Protein AF-A0A3M2ARH7-F1 (afdb_monomer)

Mean predicted aligned error: 13.21 Å

Foldseek 3Di:
DDDDDDDDDDDDDDDDDDDDDDDDDDDDDDDPPDPPPPDPPPPPQDKDKDKDKDKAKEWEAQDDPVDDPVVSCVPCPPSNPPVTGIFTKIKIWMFMAGADPVVGDPADPVQVVVQCCVQPRVQGHPYYPCPRPQNVRHGPDQQSSQVVSCVSPQVPRPGGGGAKIWMDRDPVDIDIDGDDDPDDPDDD

pLDDT: mean 80.88, std 25.16, range [30.22, 98.88]

Sequence (188 aa):
MSGSGVRRRDCAGTGAEVGSDGMGGSAEISGVVKQHGGEQETGRRERISLTRAYQFCAAHRLHTSALPDDVNQKVYGKCNNPHGHGHNYTVLVTVEVDWDPQEGLRLDLSALDHLVRERIVARFDHRHLNHDPAFTELVPTGENLARIIWEELVHAIPTGRLKKIGLVETRDNVFEYVGAETRIPTES

Secondary structure (DSSP, 8-state):
---------------------------------------------EEEEEEEEEEEEEEE----TTS-HHHHHHHHGGGG-TT-EEEEEEEEEEEEEEEETTTEE---HHHHHHHHIIIIIHHHTTEEGGGSGGGSSS---HHHHHHHHHHHHTTT-SSSEEEEEEEESSSS-EEEE-PPP-------

Nearest PDB structures (foldseek):
  1b66-assembly1_A  TM=9.396E-01  e=1.101E-16  Rattus rattus
  3i2b-assembly1_E  TM=9.367E-01  e=1.173E-16  Homo sapiens
  2g64-assembly1_A  TM=9.313E-01  e=3.322E-15  Caenorhabditis elegans
  3d7j-assembly1_D  TM=7.712E-01  e=1.827E-08  Streptomyces coelicolor
  3jyg-assembly1_A  TM=7.534E-01  e=1.886E-07  Wolinella succinogenes

Solvent-accessible surface area (backbone atoms only — not comparable to full-atom values): 11954 Å² total; per-residue (Å²): 132,90,79,89,87,89,8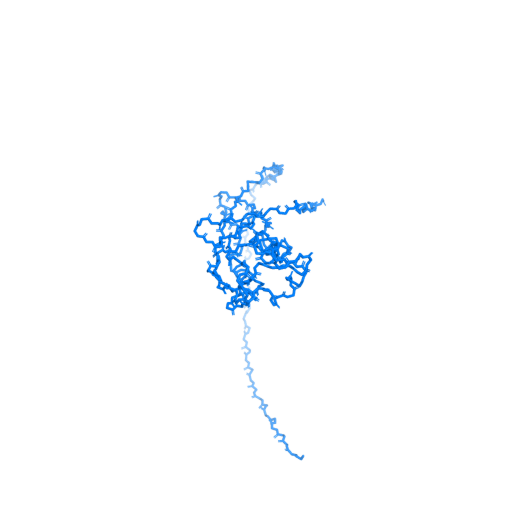4,89,89,86,86,90,85,91,87,86,90,85,89,83,90,87,87,81,84,91,79,91,76,93,72,87,76,71,79,76,80,67,78,80,72,82,70,78,74,44,71,48,76,52,73,46,80,46,68,35,37,34,29,40,45,42,59,60,90,90,45,57,69,71,55,35,41,69,74,41,42,81,47,35,37,92,88,39,50,69,39,69,31,35,41,33,48,26,36,34,29,67,40,41,94,89,79,41,78,72,58,63,62,65,60,49,50,51,52,47,41,61,70,45,33,68,65,41,39,82,33,50,50,66,74,39,78,86,25,73,92,39,54,69,42,64,62,52,50,28,46,51,54,40,69,71,38,55,87,65,52,88,59,59,39,64,60,35,27,36,31,30,54,47,99,90,42,72,34,77,34,66,76,81,83,81,78,73,81,76,88,128

Radius of gyration: 30.01 Å; Cα contacts (8 Å, |Δi|>4): 247; chains: 1; bounding box: 70×65×78 Å

Structure (mmCIF, N/CA/C/O backbone):
data_AF-A0A3M2ARH7-F1
#
_entry.id   AF-A0A3M2ARH7-F1
#
loop_
_atom_site.group_PDB
_atom_site.id
_atom_site.type_symbol
_atom_site.label_atom_id
_atom_site.label_alt_id
_atom_site.label_comp_id
_atom_site.label_asym_id
_atom_site.label_entity_id
_atom_site.label_seq_id
_atom_site.pdbx_PDB_ins_code
_atom_site.Cartn_x
_atom_site.Cartn_y
_atom_site.Cartn_z
_atom_site.occupancy
_atom_site.B_iso_or_equiv
_atom_site.auth_seq_id
_atom_site.auth_comp_id
_atom_site.auth_asym_id
_atom_site.auth_atom_id
_atom_site.pdbx_PDB_model_num
ATOM 1 N N . MET A 1 1 ? -33.982 -46.322 -11.059 1.00 39.06 1 MET A N 1
ATOM 2 C CA . MET A 1 1 ? -34.613 -47.468 -10.373 1.00 39.06 1 MET A CA 1
ATOM 3 C C . MET A 1 1 ? -34.182 -47.441 -8.919 1.00 39.06 1 MET A C 1
ATOM 5 O O . MET A 1 1 ? -32.987 -47.313 -8.705 1.00 39.06 1 MET A O 1
ATOM 9 N N . SER A 1 2 ? -35.162 -47.533 -8.002 1.00 43.03 2 SER A N 1
ATOM 10 C CA . SER A 1 2 ? -35.078 -47.956 -6.581 1.00 43.03 2 SER A CA 1
ATOM 11 C C . SER A 1 2 ? -34.050 -47.261 -5.672 1.00 43.03 2 SER A C 1
ATOM 13 O O . SER A 1 2 ? -32.866 -47.290 -5.951 1.00 43.03 2 SER A O 1
ATOM 15 N N . GLY A 1 3 ? -34.370 -46.699 -4.510 1.00 38.19 3 GLY A N 1
ATOM 16 C CA . GLY A 1 3 ? -35.531 -46.785 -3.617 1.00 38.19 3 GLY A CA 1
ATOM 17 C C . GLY A 1 3 ? -35.013 -46.373 -2.223 1.00 38.19 3 GLY A C 1
ATOM 18 O O . GLY A 1 3 ? -33.918 -46.765 -1.851 1.00 38.19 3 GLY A O 1
ATOM 19 N N . SER A 1 4 ? -35.633 -45.387 -1.575 1.00 40.09 4 SER A N 1
ATOM 20 C CA . SER A 1 4 ? -36.532 -45.546 -0.415 1.00 40.09 4 SER A CA 1
ATOM 21 C C . SER A 1 4 ? -35.855 -45.945 0.909 1.00 40.09 4 SER A C 1
ATOM 23 O O . SER A 1 4 ? -35.210 -46.983 1.001 1.00 40.09 4 SER A O 1
ATOM 25 N N . GLY A 1 5 ? -36.079 -45.144 1.960 1.00 40.50 5 GLY A N 1
ATOM 26 C CA . GLY A 1 5 ? -35.611 -45.435 3.319 1.00 40.50 5 GLY A CA 1
ATOM 27 C C . GLY A 1 5 ? -36.064 -44.432 4.387 1.00 40.50 5 GLY A C 1
ATOM 28 O O . GLY A 1 5 ? -35.235 -43.829 5.052 1.00 40.50 5 GLY A O 1
ATOM 29 N N . VAL A 1 6 ? -37.377 -44.250 4.554 1.00 47.19 6 VAL A N 1
ATOM 30 C CA . VAL A 1 6 ? -38.009 -43.553 5.697 1.00 47.19 6 VAL A CA 1
ATOM 31 C C . VAL A 1 6 ? -38.146 -44.500 6.896 1.00 47.19 6 VAL A C 1
ATOM 33 O O . VAL A 1 6 ? -38.689 -45.582 6.693 1.00 47.19 6 VAL A O 1
ATOM 36 N N . ARG A 1 7 ? -37.803 -44.057 8.124 1.00 46.31 7 ARG A N 1
ATOM 37 C CA . ARG A 1 7 ? -38.466 -44.338 9.440 1.00 46.31 7 ARG A CA 1
ATOM 38 C C . ARG A 1 7 ? -38.048 -43.199 10.407 1.00 46.31 7 ARG A C 1
ATOM 40 O O . ARG A 1 7 ? -36.860 -42.926 10.454 1.00 46.31 7 ARG A O 1
ATOM 47 N N . ARG A 1 8 ? -38.866 -42.344 11.046 1.00 38.94 8 ARG A N 1
ATOM 48 C CA . ARG A 1 8 ? -40.100 -42.388 11.878 1.00 38.94 8 ARG A CA 1
ATOM 49 C C . ARG A 1 8 ? -39.930 -42.864 13.343 1.00 38.94 8 ARG A C 1
ATOM 51 O O . ARG A 1 8 ? -39.606 -44.032 13.537 1.00 38.94 8 ARG A O 1
ATOM 58 N N . ARG A 1 9 ? -40.414 -41.987 14.258 1.00 43.97 9 ARG A N 1
ATOM 59 C CA . ARG A 1 9 ? -40.941 -42.142 15.651 1.00 43.97 9 ARG A CA 1
ATOM 60 C C . ARG A 1 9 ? -39.950 -41.986 16.816 1.00 43.97 9 ARG A C 1
ATOM 62 O O . ARG A 1 9 ? -38.819 -42.416 16.666 1.00 43.97 9 ARG A O 1
ATOM 69 N N . ASP A 1 10 ? -40.291 -41.488 18.013 1.00 37.12 10 ASP A N 1
ATOM 70 C CA . ASP A 1 10 ? -41.422 -40.749 18.645 1.00 37.12 10 ASP A CA 1
ATOM 71 C C . ASP A 1 10 ? -41.008 -40.466 20.126 1.00 37.12 10 ASP A C 1
ATOM 73 O O . ASP A 1 10 ? -39.984 -40.987 20.566 1.00 37.12 10 ASP A O 1
ATOM 77 N N . CYS A 1 11 ? -41.871 -39.750 20.877 1.00 38.28 11 CYS A N 1
ATOM 78 C CA . CYS A 1 11 ? -42.019 -39.636 22.357 1.00 38.28 11 CYS A CA 1
ATOM 79 C C . CYS A 1 11 ? -41.391 -38.370 22.992 1.00 38.28 11 CYS A C 1
ATOM 81 O O . CYS A 1 11 ? -40.180 -38.213 22.956 1.00 38.28 11 CYS A O 1
ATOM 83 N N . ALA A 1 12 ? -42.112 -37.342 23.474 1.00 39.16 12 ALA A N 1
ATOM 84 C CA . ALA A 1 12 ? -43.257 -37.199 24.406 1.00 39.16 12 ALA A CA 1
ATOM 85 C C . ALA A 1 12 ? -42.884 -37.214 25.911 1.00 39.16 12 ALA A C 1
ATOM 87 O O . ALA A 1 12 ? -42.292 -38.174 26.391 1.00 39.16 12 ALA A O 1
ATOM 88 N N . GLY A 1 13 ? -43.319 -36.163 26.631 1.00 37.03 13 GLY A N 1
ATOM 89 C CA . GLY A 1 13 ? -43.372 -36.027 28.103 1.00 37.03 13 GLY A CA 1
ATOM 90 C C . GLY A 1 13 ? -43.143 -34.566 28.548 1.00 37.03 13 GLY A C 1
ATOM 91 O O . GLY A 1 13 ? -42.012 -34.105 28.486 1.00 37.03 13 GLY A O 1
ATOM 92 N N . THR A 1 14 ? -44.144 -33.684 28.699 1.00 38.03 14 THR A N 1
ATOM 93 C CA . THR A 1 14 ? -45.126 -33.466 29.801 1.00 38.03 14 THR A CA 1
ATOM 94 C C . THR A 1 14 ? -44.533 -33.176 31.185 1.00 38.03 14 THR A C 1
ATOM 96 O O . THR A 1 14 ? -43.858 -34.031 31.745 1.00 38.03 14 THR A O 1
ATOM 99 N N . GLY A 1 15 ? -44.910 -32.032 31.774 1.00 36.12 15 GLY A N 1
ATOM 100 C CA . GLY A 1 15 ? -44.753 -31.742 33.206 1.00 36.12 15 GLY A CA 1
ATOM 101 C C . GLY A 1 15 ? -44.917 -30.256 33.539 1.00 36.12 15 GLY A C 1
ATOM 102 O O . GLY A 1 15 ? -43.961 -29.499 33.440 1.00 36.12 15 GLY A O 1
ATOM 103 N N . ALA A 1 16 ? -46.136 -29.852 33.894 1.00 37.22 16 ALA A N 1
ATOM 104 C CA . ALA A 1 16 ? -46.491 -28.543 34.441 1.00 37.22 16 ALA A CA 1
ATOM 105 C C . ALA A 1 16 ? -46.493 -28.608 35.973 1.00 37.22 16 ALA A C 1
ATOM 107 O O . ALA A 1 16 ? -46.943 -29.625 36.487 1.00 37.22 16 ALA A O 1
ATOM 108 N N . GLU A 1 17 ? -46.128 -27.529 36.673 1.00 37.44 17 GLU A N 1
ATOM 109 C CA . GLU A 1 17 ? -46.642 -27.244 38.021 1.00 37.44 17 GLU A CA 1
ATOM 110 C C . GLU A 1 17 ? -46.832 -25.737 38.237 1.00 37.44 17 GLU A C 1
ATOM 112 O O . GLU A 1 17 ? -46.069 -24.897 37.760 1.00 37.44 17 GLU A O 1
ATOM 117 N N . VAL A 1 18 ? -47.929 -25.441 38.929 1.00 38.69 18 VAL A N 1
ATOM 118 C CA . VAL A 1 18 ? -48.528 -24.142 39.229 1.00 38.69 18 VAL A CA 1
ATOM 119 C C . VAL A 1 18 ? -48.434 -23.979 40.746 1.00 38.69 18 VAL A C 1
ATOM 121 O O . VAL A 1 18 ? -48.705 -24.935 41.468 1.00 38.69 18 VAL A O 1
ATOM 124 N N . GLY A 1 19 ? -48.086 -22.792 41.240 1.00 34.84 19 GLY A N 1
ATOM 125 C CA . GLY A 1 19 ? -48.052 -22.497 42.673 1.00 34.84 19 GLY A CA 1
ATOM 126 C C . GLY A 1 19 ? -48.411 -21.038 42.933 1.00 34.84 19 GLY A C 1
ATOM 127 O O . GLY A 1 19 ? -47.779 -20.136 42.395 1.00 34.84 19 GLY A O 1
ATOM 128 N N . SER A 1 20 ? -49.472 -20.851 43.708 1.00 34.66 20 SER A N 1
ATOM 129 C CA . SER A 1 20 ? -50.260 -19.641 43.932 1.00 34.66 20 SER A CA 1
ATOM 130 C C . SER A 1 20 ? -49.926 -18.901 45.237 1.00 34.66 20 SER A C 1
ATOM 132 O O . SER A 1 20 ? -49.516 -19.518 46.214 1.00 34.66 20 SER A O 1
ATOM 134 N N . ASP A 1 21 ? -50.255 -17.606 45.225 1.00 34.03 21 ASP A N 1
ATOM 135 C CA . ASP A 1 21 ? -50.747 -16.734 46.305 1.00 34.03 21 ASP A CA 1
ATOM 136 C C . ASP A 1 21 ? -49.893 -16.377 47.536 1.00 34.03 21 ASP A C 1
ATOM 138 O O . ASP A 1 21 ? -49.482 -17.202 48.347 1.00 34.03 21 ASP A O 1
ATOM 142 N N . GLY A 1 22 ? -49.786 -15.058 47.742 1.00 33.44 22 GLY A N 1
ATOM 143 C CA . GLY A 1 22 ? -49.321 -14.414 48.968 1.00 33.44 22 GLY A CA 1
ATOM 144 C C . GLY A 1 22 ? -49.488 -12.892 48.910 1.00 33.44 22 GLY A C 1
ATOM 145 O O . GLY A 1 22 ? -48.528 -12.168 48.671 1.00 33.44 22 GLY A O 1
ATOM 146 N N . MET A 1 23 ? -50.720 -12.412 49.109 1.00 34.84 23 MET A N 1
ATOM 147 C CA . MET A 1 23 ? -51.080 -10.997 49.283 1.00 34.84 23 MET A CA 1
ATOM 148 C C . MET A 1 23 ? -50.715 -10.526 50.702 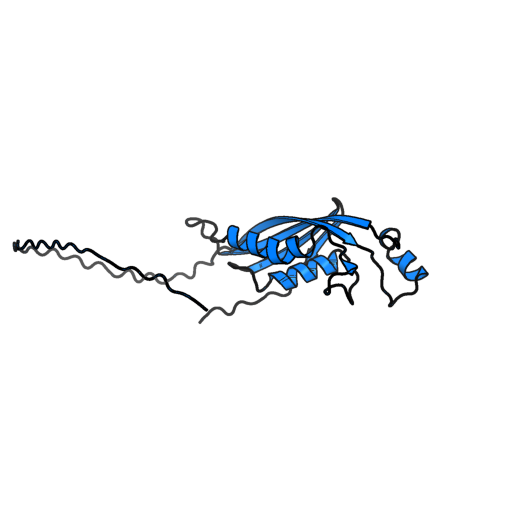1.00 34.84 23 MET A C 1
ATOM 150 O O . MET A 1 23 ? -51.092 -11.183 51.672 1.00 34.84 23 MET A O 1
ATOM 154 N N . GLY A 1 24 ? -50.080 -9.358 50.852 1.00 33.50 24 GLY A N 1
ATOM 155 C CA . GLY A 1 24 ? -49.928 -8.727 52.167 1.00 33.50 24 GLY A CA 1
ATOM 156 C C . GLY A 1 24 ? -49.165 -7.399 52.183 1.00 33.50 24 GLY A C 1
ATOM 157 O O . GLY A 1 24 ? -47.944 -7.398 52.139 1.00 33.50 24 GLY A O 1
ATOM 158 N N . GLY A 1 25 ? -49.901 -6.296 52.372 1.00 31.66 25 GLY A N 1
ATOM 159 C CA . GLY A 1 25 ? -49.488 -5.209 53.274 1.00 31.66 25 GLY A CA 1
ATOM 160 C C . GLY A 1 25 ? -48.743 -4.004 52.691 1.00 31.66 25 GLY A C 1
ATOM 161 O O . GLY A 1 25 ? -47.539 -4.041 52.472 1.00 31.66 25 GLY A O 1
ATOM 162 N N . SER A 1 26 ? -49.475 -2.897 52.560 1.00 36.38 26 SER A N 1
ATOM 163 C CA . SER A 1 26 ? -49.022 -1.540 52.239 1.00 36.38 26 SER A CA 1
ATOM 164 C C . SER A 1 26 ? -48.058 -0.930 53.266 1.00 36.38 26 SER A C 1
ATOM 166 O O . SER A 1 26 ? -48.297 -1.032 54.467 1.00 36.38 26 SER A O 1
ATOM 168 N N . ALA A 1 27 ? -47.083 -0.152 52.786 1.00 37.44 27 ALA A N 1
ATOM 169 C CA . ALA A 1 27 ? -46.636 1.094 53.415 1.00 37.44 27 ALA A CA 1
ATOM 170 C C . ALA A 1 27 ? -45.907 1.957 52.370 1.00 37.44 27 ALA A C 1
ATOM 172 O O . ALA A 1 27 ? -44.917 1.537 51.775 1.00 37.44 27 ALA A O 1
ATOM 173 N N . GLU A 1 28 ? -46.436 3.154 52.129 1.00 39.09 28 GLU A N 1
ATOM 174 C CA . GLU A 1 28 ? -45.844 4.174 51.269 1.00 39.09 28 GLU A CA 1
ATOM 175 C C . GLU A 1 28 ? -44.532 4.699 51.865 1.00 39.09 28 GLU A C 1
ATOM 177 O O . GLU A 1 28 ? -44.490 5.062 53.040 1.00 39.09 28 GLU A O 1
ATOM 182 N N . ILE A 1 29 ? -43.497 4.850 51.033 1.00 43.19 29 ILE A N 1
ATOM 183 C CA . ILE A 1 29 ? -42.499 5.904 51.222 1.00 43.19 29 ILE A CA 1
ATOM 184 C C . ILE A 1 29 ? -42.272 6.645 49.905 1.00 43.19 29 ILE A C 1
ATOM 186 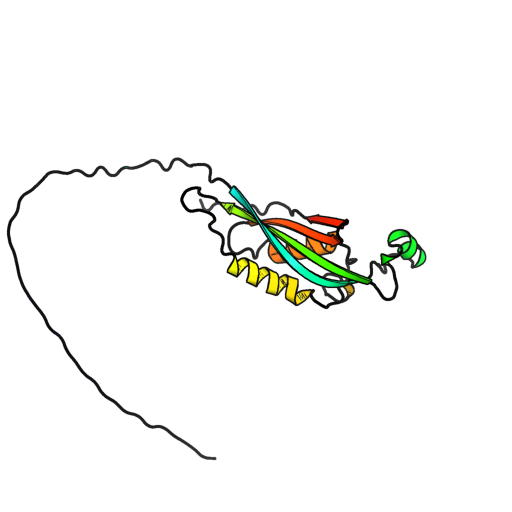O O . ILE A 1 29 ? -41.883 6.090 48.880 1.00 43.19 29 ILE A O 1
ATOM 190 N N . SER A 1 30 ? -42.570 7.936 49.984 1.00 37.97 30 SER A N 1
ATOM 191 C CA . SER A 1 30 ? -42.257 8.985 49.029 1.00 37.97 30 SER A CA 1
ATOM 192 C C . SER A 1 30 ? -40.802 8.908 48.564 1.00 37.97 30 SER A C 1
ATOM 194 O O . SER A 1 30 ? -39.875 8.852 49.371 1.00 37.97 30 SER A O 1
ATOM 196 N N . GLY A 1 31 ? -40.607 8.940 47.251 1.00 30.22 31 GLY A N 1
ATOM 197 C CA . GLY A 1 31 ? -39.292 8.942 46.633 1.00 30.22 31 GLY A CA 1
ATOM 198 C C . GLY A 1 31 ? -39.409 9.290 45.163 1.00 30.22 31 GLY A C 1
ATOM 199 O O . GLY A 1 31 ? -39.303 8.424 44.303 1.00 30.22 31 GLY A O 1
ATOM 200 N N . VAL A 1 32 ? -39.658 10.569 44.878 1.00 40.16 32 VAL A N 1
ATOM 201 C CA . VAL A 1 32 ? -39.471 11.157 43.549 1.00 40.16 32 VAL A CA 1
ATOM 202 C C . VAL A 1 32 ? -38.012 10.927 43.150 1.00 40.16 32 VAL A C 1
ATOM 204 O O . VAL A 1 32 ? -37.127 11.704 43.509 1.00 40.16 32 VAL A O 1
ATOM 207 N N . VAL A 1 33 ? -37.740 9.847 42.417 1.00 36.53 33 VAL A N 1
ATOM 208 C CA . VAL A 1 33 ? -36.476 9.709 41.699 1.00 36.53 33 VAL A CA 1
ATOM 209 C C . VAL A 1 33 ? -36.587 10.652 40.518 1.00 36.53 33 VAL A C 1
ATOM 211 O O . VAL A 1 33 ? -37.213 10.356 39.502 1.00 36.53 33 VAL A O 1
ATOM 214 N N . LYS A 1 34 ? -36.033 11.850 40.720 1.00 36.34 34 LYS A N 1
ATOM 215 C CA . LYS A 1 34 ? -35.800 12.835 39.673 1.00 36.34 34 LYS A CA 1
ATOM 216 C C . LYS A 1 34 ? -35.210 12.102 38.477 1.00 36.34 34 LYS A C 1
ATOM 218 O O . LYS A 1 34 ? -34.114 11.544 38.573 1.00 36.34 34 LYS A O 1
ATOM 223 N N . GLN A 1 35 ? -35.938 12.138 37.364 1.00 35.66 35 GLN A N 1
ATOM 224 C CA . GLN A 1 35 ? -35.335 11.976 36.057 1.00 35.66 35 GLN A CA 1
ATOM 225 C C . GLN A 1 35 ? -34.194 12.986 36.001 1.00 35.66 35 GLN A C 1
ATOM 227 O O . GLN A 1 35 ? -34.423 14.193 35.928 1.00 35.66 35 GLN A O 1
ATOM 232 N N . HIS A 1 36 ? -32.963 12.500 36.130 1.00 38.44 36 HIS A N 1
ATOM 233 C CA . HIS A 1 36 ? -31.814 13.288 35.743 1.00 38.44 36 HIS A CA 1
ATOM 234 C C . HIS 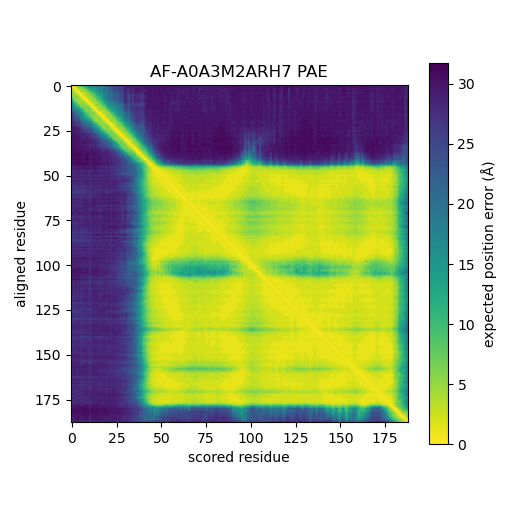A 1 36 ? -31.841 13.279 34.222 1.00 38.44 36 HIS A C 1
ATOM 236 O O . HIS A 1 36 ? -31.255 12.419 33.571 1.00 38.44 36 HIS A O 1
ATOM 242 N N . GLY A 1 37 ? -32.593 14.236 33.674 1.00 40.12 37 GLY A N 1
ATOM 243 C CA . GLY A 1 37 ? -32.232 14.861 32.418 1.00 40.12 37 GLY A CA 1
ATOM 244 C C . GLY A 1 37 ? -30.846 15.456 32.613 1.00 40.12 37 GLY A C 1
ATOM 245 O O . GLY A 1 37 ? -30.706 16.610 33.002 1.00 40.12 37 GLY A O 1
ATOM 246 N N . GLY A 1 38 ? -29.829 14.614 32.452 1.00 33.31 38 GLY A N 1
ATOM 247 C CA . GLY A 1 38 ? -28.499 15.071 32.125 1.00 33.31 38 GLY A CA 1
ATOM 248 C C . GLY A 1 38 ? -28.563 15.463 30.665 1.00 33.31 38 GLY A C 1
ATOM 249 O O . GLY A 1 38 ? -28.738 14.603 29.800 1.00 33.31 38 GLY A O 1
ATOM 250 N N . GLU A 1 39 ? -28.502 16.764 30.409 1.00 41.94 39 GLU A N 1
ATOM 251 C CA . GLU A 1 39 ? -28.077 17.290 29.121 1.00 41.94 39 GLU A CA 1
ATOM 252 C C . GLU A 1 39 ? -26.889 16.442 28.662 1.00 41.94 39 GLU A C 1
ATOM 254 O O . GLU A 1 39 ? -25.910 16.295 29.397 1.00 41.94 39 GLU A O 1
ATOM 259 N N . GLN A 1 40 ? -27.016 15.794 27.501 1.00 47.50 40 GLN A N 1
ATOM 260 C CA . GLN A 1 40 ? -25.897 15.092 26.892 1.00 47.50 40 GLN A CA 1
ATOM 261 C C . GLN A 1 40 ? -24.879 16.158 26.509 1.00 47.50 40 GLN A C 1
ATOM 263 O O . GLN A 1 40 ? -24.928 16.738 25.426 1.00 47.50 40 GLN A O 1
ATOM 268 N N . GLU A 1 41 ? -23.997 16.460 27.453 1.00 49.38 41 GLU A N 1
ATOM 269 C CA . GLU A 1 41 ? -22.780 17.201 27.223 1.00 49.38 41 GLU A CA 1
ATOM 270 C C . GLU A 1 41 ? -22.082 16.460 26.085 1.00 49.38 41 GLU A C 1
ATOM 272 O O . GLU A 1 41 ? -21.744 15.280 26.207 1.00 49.38 41 GLU A O 1
ATOM 277 N N . THR A 1 42 ? -21.983 17.106 24.923 1.00 54.44 42 THR A N 1
ATOM 278 C CA . THR A 1 42 ? -21.353 16.557 23.724 1.00 54.44 42 THR A CA 1
ATOM 279 C C . THR A 1 42 ? -19.850 16.483 23.980 1.00 54.44 42 THR A C 1
ATOM 281 O O . THR A 1 42 ? -19.068 17.276 23.450 1.00 54.44 42 THR A O 1
ATOM 284 N N . GLY A 1 43 ? -19.451 15.578 24.873 1.00 55.97 43 GLY A N 1
ATOM 285 C CA . GLY A 1 43 ? -18.077 15.275 25.197 1.00 55.97 43 GLY A CA 1
ATOM 286 C C . GLY A 1 43 ? -17.403 14.874 23.902 1.00 55.97 43 GLY A C 1
ATOM 287 O O . GLY A 1 43 ? -17.825 13.936 23.223 1.00 55.97 43 GLY A O 1
ATOM 288 N N . ARG A 1 44 ? -16.403 15.656 23.507 1.00 59.34 44 ARG A N 1
ATOM 289 C CA . ARG A 1 44 ? -15.605 15.410 22.313 1.00 59.34 44 ARG A CA 1
ATOM 290 C C . ARG A 1 44 ? -15.031 14.000 22.434 1.00 59.34 44 ARG A C 1
ATOM 292 O O . ARG A 1 44 ? -14.103 13.803 23.210 1.00 59.34 44 ARG A O 1
ATOM 299 N N . ARG A 1 45 ? -15.598 13.033 21.704 1.00 70.81 45 ARG A N 1
ATOM 300 C CA . ARG A 1 45 ? -15.093 11.656 21.702 1.00 70.81 45 ARG A CA 1
ATOM 301 C C . ARG A 1 45 ? -13.626 11.697 21.305 1.00 70.81 45 ARG A C 1
ATOM 303 O O . ARG A 1 45 ? -13.278 12.198 20.230 1.00 70.81 45 ARG A O 1
ATOM 310 N N . GLU A 1 46 ? -12.769 11.254 22.215 1.00 88.38 46 GLU A N 1
ATOM 311 C CA . GLU A 1 46 ? -11.351 11.132 21.933 1.00 88.38 46 GLU A CA 1
ATOM 312 C C . GLU A 1 46 ? -11.165 10.072 20.849 1.00 88.38 46 GLU A C 1
ATOM 314 O O . GLU A 1 46 ? -11.945 9.128 20.737 1.00 88.38 46 GLU A O 1
ATOM 319 N N . ARG A 1 47 ? -10.154 10.247 20.000 1.00 89.88 47 ARG A N 1
ATOM 320 C CA . ARG A 1 47 ? -9.848 9.286 18.940 1.00 89.88 47 ARG A CA 1
ATOM 321 C C . ARG A 1 47 ? -8.452 8.754 19.134 1.00 89.88 47 ARG A C 1
ATOM 323 O O . ARG A 1 47 ? -7.512 9.526 19.315 1.00 89.88 47 ARG A O 1
ATOM 330 N N . ILE A 1 48 ? -8.319 7.442 19.024 1.00 93.06 48 ILE A N 1
ATOM 331 C CA . ILE A 1 48 ? -7.034 6.756 19.066 1.00 93.06 48 ILE A CA 1
ATOM 332 C C . ILE A 1 48 ? -6.794 6.047 17.739 1.00 93.06 48 ILE A C 1
ATOM 334 O O . ILE A 1 48 ? -7.728 5.668 17.029 1.00 93.06 48 ILE A O 1
ATOM 338 N N . SER A 1 49 ? -5.525 5.894 17.372 1.00 95.31 49 SER A N 1
ATOM 339 C CA . SER A 1 49 ? -5.133 5.142 16.184 1.00 95.31 49 SER A CA 1
ATOM 340 C C . SER A 1 49 ? -4.430 3.854 16.579 1.00 95.31 49 SER A C 1
ATOM 342 O O . SER A 1 49 ? -3.496 3.878 17.377 1.00 95.31 49 SER A O 1
ATOM 344 N N . LEU A 1 50 ? -4.848 2.745 15.978 1.00 95.62 50 LEU A N 1
ATOM 345 C CA . LEU A 1 50 ? -4.183 1.453 16.087 1.00 95.62 50 LEU A CA 1
ATOM 346 C C . LEU A 1 50 ? -3.548 1.114 14.742 1.00 95.62 50 LEU A C 1
ATOM 348 O O . LEU A 1 50 ? -4.210 1.213 13.713 1.00 95.62 50 LEU A O 1
ATOM 352 N N . THR A 1 51 ? -2.296 0.659 14.754 1.00 98.19 51 THR A N 1
ATOM 353 C CA . THR A 1 51 ? -1.642 0.101 13.565 1.00 98.19 51 THR A CA 1
ATOM 354 C C . THR A 1 51 ? -1.422 -1.391 13.739 1.00 98.19 51 THR A C 1
ATOM 356 O O . THR A 1 51 ? -0.861 -1.817 14.747 1.00 98.19 51 THR A O 1
ATOM 359 N N . ARG A 1 52 ? -1.824 -2.180 12.741 1.00 98.19 52 ARG A N 1
ATOM 360 C CA . ARG A 1 52 ? -1.504 -3.609 12.651 1.00 98.19 52 ARG A CA 1
ATOM 361 C C . ARG A 1 52 ? -0.584 -3.882 11.474 1.00 98.19 52 ARG A C 1
ATOM 363 O O . ARG A 1 52 ? -0.758 -3.294 10.412 1.00 98.19 52 ARG A O 1
ATOM 370 N N . ALA A 1 53 ? 0.370 -4.782 11.679 1.00 98.69 53 ALA A N 1
ATOM 371 C CA . ALA A 1 53 ? 1.321 -5.205 10.663 1.00 98.69 53 ALA A CA 1
ATOM 372 C C . ALA A 1 53 ? 0.933 -6.572 10.082 1.00 98.69 53 ALA A C 1
ATOM 374 O O . ALA A 1 53 ? 0.604 -7.494 10.829 1.00 98.69 53 ALA A O 1
ATOM 375 N N . TYR A 1 54 ? 1.021 -6.696 8.761 1.00 98.81 54 TYR A N 1
ATOM 376 C CA . TYR A 1 54 ? 0.766 -7.915 7.993 1.00 98.81 54 TYR A CA 1
ATOM 377 C C . TYR A 1 54 ? 1.902 -8.126 7.006 1.00 98.81 54 TYR A C 1
ATOM 379 O O . TYR A 1 54 ? 2.455 -7.154 6.504 1.00 98.81 54 TYR A O 1
ATOM 387 N N . GLN A 1 55 ? 2.245 -9.375 6.710 1.00 98.69 55 GLN A N 1
ATOM 388 C CA . GLN A 1 55 ? 3.365 -9.693 5.829 1.00 98.69 55 GLN A CA 1
ATOM 389 C C . GLN A 1 55 ? 2.903 -10.519 4.637 1.00 98.69 55 GLN A C 1
ATOM 391 O O . GLN A 1 55 ? 2.007 -11.352 4.775 1.00 98.69 55 GLN A O 1
ATOM 396 N N . PHE A 1 56 ? 3.533 -10.280 3.492 1.00 98.81 56 PHE A N 1
ATOM 397 C CA . PHE A 1 56 ? 3.430 -11.125 2.309 1.00 98.81 56 PHE A CA 1
ATOM 398 C C . PHE A 1 56 ? 4.728 -11.044 1.499 1.00 98.81 56 PHE A C 1
ATOM 400 O O . PHE A 1 56 ? 5.431 -10.031 1.523 1.00 98.81 56 PHE A O 1
ATOM 407 N N . CYS A 1 57 ? 5.043 -12.102 0.765 1.00 98.81 57 CYS A N 1
ATOM 408 C CA . CYS A 1 57 ? 6.208 -12.161 -0.110 1.00 98.81 57 CYS A CA 1
ATOM 409 C C . CYS A 1 57 ? 5.752 -12.036 -1.562 1.00 98.81 57 CYS A C 1
ATOM 411 O O . CYS A 1 57 ? 4.911 -12.815 -1.998 1.00 98.81 57 CYS A O 1
ATOM 413 N N . ALA A 1 58 ? 6.302 -11.103 -2.337 1.00 98.81 58 ALA A N 1
ATOM 414 C CA . ALA A 1 58 ? 5.939 -10.970 -3.749 1.00 98.81 58 ALA A CA 1
ATOM 415 C C . ALA A 1 58 ? 7.134 -10.591 -4.622 1.00 98.81 58 ALA A C 1
ATOM 417 O O . ALA A 1 58 ? 8.070 -9.923 -4.179 1.00 98.81 58 ALA A O 1
ATOM 418 N N . ALA A 1 59 ? 7.082 -11.021 -5.881 1.00 98.81 59 ALA A N 1
ATOM 419 C CA . ALA A 1 59 ? 8.025 -10.634 -6.921 1.00 98.81 59 ALA A CA 1
ATOM 420 C C . ALA A 1 59 ? 7.446 -9.527 -7.810 1.00 98.81 59 ALA A C 1
ATOM 422 O O . ALA A 1 59 ? 6.232 -9.428 -7.977 1.00 98.81 59 ALA A O 1
ATOM 423 N N . HIS A 1 60 ? 8.305 -8.709 -8.413 1.00 98.75 60 HIS A N 1
ATOM 424 C CA . HIS A 1 60 ? 7.915 -7.697 -9.389 1.00 98.75 60 HIS A CA 1
ATOM 425 C C . HIS A 1 60 ? 9.075 -7.225 -10.274 1.00 98.75 60 HIS A C 1
ATOM 427 O O . HIS A 1 60 ? 10.256 -7.504 -10.039 1.00 98.75 60 HIS A O 1
ATOM 433 N N . ARG A 1 61 ? 8.719 -6.453 -11.298 1.00 98.62 61 ARG A N 1
ATOM 434 C CA . ARG A 1 61 ? 9.624 -5.693 -12.157 1.00 98.62 61 ARG A CA 1
ATOM 435 C C . ARG A 1 61 ? 9.062 -4.289 -12.341 1.00 98.62 61 ARG A C 1
ATOM 437 O O . ARG A 1 61 ? 7.909 -4.131 -12.741 1.00 98.62 61 ARG A O 1
ATOM 444 N N . LEU A 1 62 ? 9.893 -3.273 -12.129 1.00 98.62 62 LEU A N 1
ATOM 445 C CA . LEU A 1 62 ? 9.515 -1.898 -12.439 1.00 98.62 62 LEU A CA 1
ATOM 446 C C . LEU A 1 62 ? 9.820 -1.632 -13.909 1.00 98.62 62 LEU A C 1
ATOM 448 O O . LEU A 1 62 ? 10.984 -1.482 -14.257 1.00 98.62 62 LEU A O 1
ATOM 452 N N . HIS A 1 63 ? 8.802 -1.641 -14.768 1.00 98.25 63 HIS A N 1
ATOM 453 C CA . HIS A 1 63 ? 8.904 -1.399 -16.209 1.00 98.25 63 HIS A CA 1
ATOM 454 C C . HIS A 1 63 ? 7.570 -0.857 -16.739 1.00 98.25 63 HIS A C 1
ATOM 456 O O . HIS A 1 63 ? 6.516 -1.279 -16.266 1.00 98.25 63 HIS A O 1
ATOM 462 N N . THR A 1 64 ? 7.609 0.017 -17.746 1.00 97.12 64 THR A N 1
ATOM 463 C CA . THR A 1 64 ? 6.419 0.461 -18.490 1.00 97.12 64 THR A CA 1
ATOM 464 C C . THR A 1 64 ? 6.656 0.423 -19.998 1.00 97.12 64 THR A C 1
ATOM 466 O O . THR A 1 64 ? 7.711 0.842 -20.472 1.00 97.12 64 THR A O 1
ATOM 469 N N . SER A 1 65 ? 5.653 -0.032 -20.751 1.00 95.56 65 SER A N 1
ATOM 470 C CA . SER A 1 65 ? 5.652 -0.029 -22.221 1.00 95.56 65 SER A CA 1
ATOM 471 C C . SER A 1 65 ? 5.547 1.377 -22.823 1.00 95.56 65 SER A C 1
ATOM 473 O O . SER A 1 65 ? 5.812 1.557 -24.008 1.00 95.56 65 SER A O 1
ATOM 475 N N . ALA A 1 66 ? 5.191 2.383 -22.016 1.00 96.25 66 ALA A N 1
ATOM 476 C CA . ALA A 1 66 ? 5.125 3.777 -22.446 1.00 96.25 66 ALA A CA 1
ATOM 477 C C . ALA A 1 66 ? 6.512 4.413 -22.656 1.00 96.25 66 ALA A C 1
ATOM 479 O O . ALA A 1 66 ? 6.610 5.489 -23.245 1.00 96.25 66 ALA A O 1
ATOM 480 N N . LEU A 1 67 ? 7.582 3.775 -22.167 1.00 96.62 67 LEU A N 1
ATOM 481 C CA . LEU A 1 67 ? 8.954 4.258 -22.289 1.00 96.62 67 LEU A CA 1
ATOM 482 C C . LEU A 1 67 ? 9.810 3.265 -23.092 1.00 96.62 67 LEU A C 1
ATOM 484 O O . LEU A 1 67 ? 9.637 2.056 -22.944 1.00 96.62 67 LEU A O 1
ATOM 488 N N . PRO A 1 68 ? 10.788 3.742 -23.883 1.00 97.81 68 PRO A N 1
ATOM 489 C CA . PRO A 1 68 ? 11.804 2.877 -24.479 1.00 97.81 68 PRO A CA 1
ATOM 490 C C . PRO A 1 68 ? 12.608 2.098 -23.424 1.00 97.81 68 PRO A C 1
ATOM 492 O O . PRO A 1 68 ? 12.745 2.541 -22.279 1.00 97.81 68 PRO A O 1
ATOM 495 N N . ASP A 1 69 ? 13.188 0.960 -23.811 1.00 97.25 69 ASP A N 1
ATOM 496 C CA . ASP A 1 69 ? 13.939 0.082 -22.898 1.00 97.25 69 ASP A CA 1
ATOM 497 C C . ASP A 1 69 ? 15.144 0.772 -22.242 1.00 97.25 69 ASP A C 1
ATOM 499 O O . ASP A 1 69 ? 15.385 0.603 -21.046 1.00 97.25 69 ASP A O 1
ATOM 503 N N . ASP A 1 70 ? 15.888 1.597 -22.984 1.00 97.75 70 ASP A N 1
ATOM 504 C CA . ASP A 1 70 ? 17.045 2.313 -22.438 1.00 97.75 70 ASP A CA 1
ATOM 505 C C . ASP A 1 70 ? 16.625 3.375 -21.407 1.00 97.75 70 ASP A C 1
ATOM 507 O O . ASP A 1 70 ? 17.329 3.601 -20.419 1.00 97.75 70 ASP A O 1
ATOM 511 N N . VAL A 1 71 ? 15.461 4.000 -21.604 1.00 98.19 71 VAL A N 1
ATOM 512 C CA . VAL A 1 71 ? 14.871 4.956 -20.661 1.00 98.19 71 VAL A CA 1
ATOM 513 C C . VAL A 1 71 ? 14.366 4.228 -19.418 1.00 98.19 71 VAL A C 1
ATOM 515 O O . VAL A 1 71 ? 14.688 4.647 -18.308 1.00 98.19 71 VAL A O 1
ATOM 518 N N . ASN A 1 72 ? 13.664 3.102 -19.577 1.00 98.31 72 ASN A N 1
ATOM 519 C CA . ASN A 1 72 ? 13.272 2.229 -18.466 1.00 98.31 72 ASN A CA 1
ATOM 520 C C . ASN A 1 72 ? 14.486 1.826 -17.614 1.00 98.31 72 ASN A C 1
ATOM 522 O O . ASN A 1 72 ? 14.453 1.936 -16.387 1.00 98.31 72 ASN A O 1
ATOM 526 N N . GLN A 1 73 ? 15.577 1.409 -18.259 1.00 97.81 73 GLN A N 1
ATOM 527 C CA . GLN A 1 73 ? 16.803 1.006 -17.578 1.00 97.81 73 GLN A CA 1
ATOM 528 C C . GLN A 1 73 ? 17.469 2.169 -16.827 1.00 97.81 73 GLN A C 1
ATOM 530 O O . GLN A 1 73 ? 18.007 1.953 -15.738 1.00 97.81 73 GLN A O 1
ATOM 535 N N . LYS A 1 74 ? 17.426 3.394 -17.367 1.00 98.06 74 LYS A N 1
ATOM 536 C CA . LYS A 1 74 ? 17.931 4.606 -16.693 1.00 98.06 74 LYS A CA 1
ATOM 537 C C . LYS A 1 74 ? 17.068 5.009 -15.494 1.00 98.06 74 LYS A C 1
ATOM 539 O O . LYS A 1 74 ? 17.621 5.381 -14.466 1.00 98.06 74 LYS A O 1
ATOM 544 N N . VAL A 1 75 ? 15.742 4.930 -15.622 1.00 97.69 75 VAL A N 1
ATOM 545 C CA . VAL A 1 75 ? 14.787 5.345 -14.579 1.00 97.69 75 VAL A CA 1
ATOM 546 C C . VAL A 1 75 ? 14.744 4.340 -13.428 1.00 97.69 75 VAL A C 1
ATOM 548 O O . VAL A 1 75 ? 14.869 4.725 -12.271 1.00 97.69 75 VAL A O 1
ATOM 551 N N . TYR A 1 76 ? 14.588 3.051 -13.733 1.00 97.69 76 TYR A N 1
ATOM 552 C CA . TYR A 1 76 ? 14.350 2.015 -12.723 1.00 97.69 76 TYR A CA 1
ATOM 553 C C . TYR A 1 76 ? 15.604 1.219 -12.344 1.00 97.69 76 TYR A C 1
ATOM 555 O O . TYR A 1 76 ? 15.592 0.471 -11.364 1.00 97.69 76 TYR A O 1
ATOM 563 N N . GLY A 1 77 ? 16.703 1.356 -13.092 1.00 97.81 77 GLY A N 1
ATOM 564 C CA . GLY A 1 77 ? 17.984 0.746 -12.742 1.00 97.81 77 GLY A CA 1
ATOM 565 C C . GLY A 1 77 ? 17.881 -0.767 -12.529 1.00 97.81 77 GLY A C 1
ATOM 566 O O . GLY A 1 77 ? 17.333 -1.499 -13.355 1.00 97.81 77 GLY A O 1
ATOM 567 N N . LYS A 1 78 ? 18.397 -1.247 -11.391 1.00 97.25 78 LYS A N 1
ATOM 568 C CA . LYS A 1 78 ? 18.374 -2.675 -11.026 1.00 97.25 78 LYS A CA 1
ATOM 569 C C . LYS A 1 78 ? 16.952 -3.237 -10.895 1.00 97.25 78 LYS A C 1
ATOM 571 O O . LYS A 1 78 ? 16.747 -4.418 -11.157 1.00 97.25 78 LYS A O 1
ATOM 576 N N . CYS A 1 79 ? 15.971 -2.400 -10.556 1.00 97.69 79 CYS A N 1
ATOM 577 C CA . CYS A 1 79 ? 14.574 -2.812 -10.422 1.00 97.69 79 CYS A CA 1
ATOM 578 C C . CYS A 1 79 ? 13.901 -3.103 -11.780 1.00 97.69 79 CYS A C 1
ATOM 580 O O . CYS A 1 79 ? 12.825 -3.704 -11.803 1.00 97.69 79 CYS A O 1
ATOM 582 N N . ASN A 1 80 ? 14.536 -2.732 -12.906 1.00 98.31 80 ASN A N 1
ATOM 583 C CA . ASN A 1 80 ? 14.087 -3.063 -14.265 1.00 98.31 80 ASN A CA 1
ATOM 584 C C . ASN A 1 80 ? 14.540 -4.447 -14.760 1.00 98.31 80 ASN A C 1
ATOM 586 O O . ASN A 1 80 ? 14.257 -4.774 -15.915 1.00 98.31 80 ASN A O 1
ATOM 590 N N . ASN A 1 81 ? 15.227 -5.256 -13.937 1.00 98.19 81 ASN A N 1
ATOM 591 C CA . ASN A 1 81 ? 15.709 -6.589 -14.323 1.00 98.19 81 ASN A CA 1
ATOM 592 C C . ASN A 1 81 ? 14.625 -7.372 -15.101 1.00 98.19 81 ASN A C 1
ATOM 594 O O . ASN A 1 81 ? 13.533 -7.551 -14.557 1.00 98.19 81 ASN A O 1
ATOM 598 N N . PRO A 1 82 ? 14.881 -7.844 -16.338 1.00 97.25 82 PRO A N 1
ATOM 599 C CA . PRO A 1 82 ? 13.897 -8.587 -17.132 1.00 97.25 82 PRO A CA 1
ATOM 600 C C . PRO A 1 82 ? 13.316 -9.821 -16.433 1.00 97.25 82 PRO A C 1
ATOM 602 O O . PRO A 1 82 ? 12.175 -10.185 -16.694 1.00 97.25 82 PRO A O 1
ATOM 605 N N . HIS A 1 83 ? 14.072 -10.432 -15.516 1.00 97.81 83 HIS A N 1
ATOM 606 C CA . HIS A 1 83 ? 13.623 -11.571 -14.706 1.00 97.81 83 HIS A CA 1
ATOM 607 C C . HIS A 1 83 ? 12.970 -11.172 -13.373 1.00 97.81 83 HIS A C 1
ATOM 609 O O . HIS A 1 83 ? 12.635 -12.037 -12.568 1.00 97.81 83 HIS A O 1
ATOM 615 N N . GLY A 1 84 ? 12.803 -9.873 -13.127 1.00 98.19 84 GLY A N 1
ATOM 616 C CA . GLY A 1 84 ? 12.249 -9.334 -11.893 1.00 98.19 84 GLY A CA 1
ATOM 617 C C . GLY A 1 84 ? 13.182 -9.462 -10.687 1.00 98.19 84 GLY A C 1
ATOM 618 O O . GLY A 1 84 ? 14.377 -9.746 -10.787 1.00 98.19 84 GLY A O 1
ATOM 619 N N . HIS A 1 85 ? 12.613 -9.173 -9.528 1.00 98.69 85 HIS A N 1
ATOM 620 C CA . HIS A 1 85 ? 13.170 -9.362 -8.188 1.00 98.69 85 HIS A CA 1
ATOM 621 C C . HIS A 1 85 ? 11.991 -9.490 -7.214 1.00 98.69 85 HIS A C 1
ATOM 623 O O . HIS A 1 85 ? 10.848 -9.489 -7.659 1.00 98.69 85 HIS A O 1
ATOM 629 N N . GLY A 1 86 ? 12.217 -9.606 -5.909 1.00 98.56 86 GLY A N 1
ATOM 630 C CA . GLY A 1 86 ? 11.114 -9.683 -4.954 1.00 98.56 86 GLY A CA 1
ATOM 631 C C 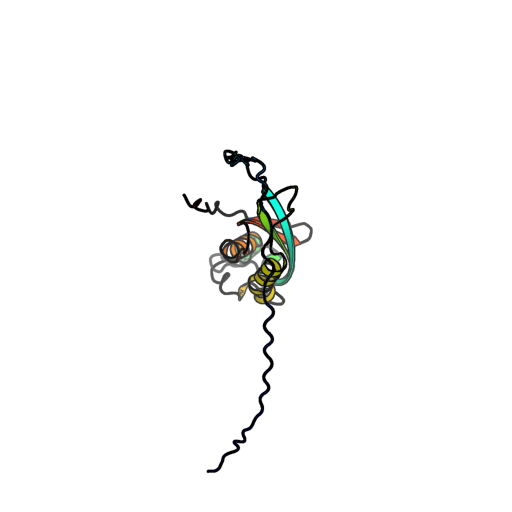. GLY A 1 86 ? 11.481 -9.198 -3.568 1.00 98.56 86 GLY A C 1
ATOM 632 O O . GLY A 1 86 ? 12.657 -8.975 -3.274 1.00 98.56 86 GLY A O 1
ATOM 633 N N . HIS A 1 87 ? 10.452 -9.050 -2.739 1.00 98.75 87 HIS A N 1
ATOM 634 C CA . HIS A 1 87 ? 10.550 -8.498 -1.395 1.00 98.75 87 HIS A CA 1
ATOM 635 C C . HIS A 1 87 ? 9.617 -9.212 -0.422 1.00 98.75 87 HIS A C 1
ATOM 637 O O . HIS A 1 87 ? 8.585 -9.771 -0.803 1.00 98.75 87 HIS A O 1
ATOM 643 N N . ASN A 1 88 ? 9.979 -9.123 0.856 1.00 98.75 88 ASN A N 1
ATOM 644 C CA . ASN A 1 88 ? 9.132 -9.516 1.974 1.00 98.75 88 ASN A CA 1
ATOM 645 C C . ASN A 1 88 ? 8.442 -8.251 2.490 1.00 98.75 88 ASN A C 1
ATOM 647 O O . ASN A 1 88 ? 8.953 -7.573 3.384 1.00 98.75 88 ASN A O 1
ATOM 651 N N . TYR A 1 89 ? 7.312 -7.907 1.882 1.00 98.88 89 TYR A N 1
ATOM 652 C CA . TYR A 1 89 ? 6.579 -6.694 2.208 1.00 98.88 89 TYR A CA 1
ATOM 653 C C . TYR A 1 89 ? 5.958 -6.786 3.602 1.00 98.88 89 TYR A C 1
ATOM 655 O O . TYR A 1 89 ? 5.461 -7.836 4.014 1.00 98.88 89 TYR A O 1
ATOM 663 N N . THR A 1 90 ? 5.929 -5.659 4.314 1.00 98.88 90 THR A N 1
ATOM 664 C CA . THR A 1 90 ? 5.086 -5.488 5.505 1.00 98.88 90 THR A CA 1
ATOM 665 C C . THR A 1 90 ? 4.089 -4.358 5.278 1.00 98.88 90 THR A C 1
ATOM 667 O O . THR A 1 90 ? 4.475 -3.209 5.078 1.00 98.88 90 THR A O 1
ATOM 670 N N . VAL A 1 91 ? 2.798 -4.678 5.334 1.00 98.81 91 VAL A N 1
ATOM 671 C CA . VAL A 1 91 ? 1.694 -3.717 5.273 1.00 98.81 91 VAL A CA 1
ATOM 672 C C . VAL A 1 91 ? 1.320 -3.301 6.686 1.00 98.81 91 VAL A C 1
ATOM 674 O O . VAL A 1 91 ? 0.975 -4.134 7.521 1.00 98.81 91 VAL A O 1
ATOM 677 N N . LEU A 1 92 ? 1.361 -2.003 6.944 1.00 98.81 92 LEU A N 1
ATOM 678 C CA . LEU A 1 92 ? 0.939 -1.364 8.179 1.00 98.81 92 LEU A CA 1
ATOM 679 C C . LEU A 1 92 ? -0.436 -0.736 7.949 1.00 98.81 92 LEU A C 1
ATOM 681 O O . LEU A 1 92 ? -0.553 0.292 7.287 1.00 98.81 92 LEU A O 1
ATOM 685 N N . VAL A 1 93 ? -1.484 -1.350 8.488 1.00 98.69 93 VAL A N 1
ATOM 686 C CA . VAL A 1 93 ? -2.854 -0.836 8.394 1.00 98.69 93 VAL A CA 1
ATOM 687 C C . VAL A 1 93 ? -3.159 -0.048 9.657 1.00 98.69 93 VAL A C 1
ATOM 689 O O . VAL A 1 93 ? -3.293 -0.633 10.735 1.00 98.69 93 VAL A O 1
ATOM 692 N N . THR A 1 94 ? -3.258 1.275 9.534 1.00 98.25 94 THR A N 1
ATOM 693 C CA . THR A 1 94 ? -3.637 2.163 10.635 1.00 98.25 94 THR A CA 1
ATOM 694 C C . THR A 1 94 ? -5.116 2.511 10.545 1.00 98.25 94 THR A C 1
ATOM 696 O O . THR A 1 94 ? -5.549 3.151 9.585 1.00 98.25 94 THR A O 1
ATOM 699 N N . VAL A 1 95 ? -5.878 2.157 11.576 1.00 96.62 95 VAL A N 1
ATOM 700 C CA . VAL A 1 95 ? -7.287 2.537 11.742 1.00 96.62 95 VAL A CA 1
ATOM 701 C C . VAL A 1 95 ? -7.434 3.546 12.875 1.00 96.62 95 VAL A C 1
ATOM 703 O O . VAL A 1 95 ? -6.679 3.515 13.846 1.00 96.62 95 VAL A O 1
ATOM 706 N N . GLU A 1 96 ? -8.395 4.452 12.745 1.00 94.69 96 GLU A N 1
ATOM 707 C CA . GLU A 1 96 ? -8.790 5.396 13.788 1.00 94.69 96 GLU A CA 1
ATOM 708 C C . GLU A 1 96 ? -10.201 5.073 14.264 1.00 94.69 96 GLU A C 1
ATOM 710 O O . GLU A 1 96 ? -11.108 4.900 13.448 1.00 94.69 96 GLU A O 1
ATOM 715 N N . VAL A 1 97 ? -10.376 4.999 15.580 1.00 92.31 97 VAL A N 1
ATOM 716 C CA . VAL A 1 97 ? -11.656 4.701 16.232 1.00 92.31 97 VAL A CA 1
ATOM 717 C C . VAL A 1 97 ? -11.910 5.691 17.362 1.00 92.31 97 VAL A C 1
ATOM 719 O O . VAL A 1 97 ? -10.973 6.300 17.890 1.00 92.31 97 VAL A O 1
ATOM 722 N N . ASP A 1 98 ? -13.179 5.819 17.739 1.00 89.94 98 ASP A N 1
ATOM 723 C CA . ASP A 1 98 ? -13.560 6.463 18.992 1.00 89.94 98 ASP A CA 1
ATOM 724 C C . ASP A 1 98 ? -12.957 5.677 20.165 1.00 89.94 98 ASP A C 1
ATOM 726 O O . ASP A 1 98 ? -12.957 4.441 20.181 1.00 89.94 98 ASP A O 1
ATOM 730 N N . TRP A 1 99 ? -12.430 6.406 21.140 1.00 89.62 99 TRP A N 1
ATOM 731 C CA . TRP A 1 99 ? -11.839 5.865 22.350 1.00 89.62 99 TRP A CA 1
ATOM 732 C C . TRP A 1 99 ? -12.527 6.449 23.574 1.00 89.62 99 TRP A C 1
ATOM 734 O O . TRP A 1 99 ? -12.753 7.655 23.669 1.00 89.62 99 TRP A O 1
ATOM 744 N N . ASP A 1 100 ? -12.832 5.565 24.514 1.00 87.12 100 ASP A N 1
ATOM 745 C CA . ASP A 1 100 ? -13.343 5.907 25.828 1.00 87.12 100 ASP A CA 1
ATOM 746 C C . ASP A 1 100 ? -12.365 5.326 26.868 1.00 87.12 100 ASP A C 1
ATOM 748 O O . ASP A 1 100 ? -12.082 4.123 26.829 1.00 87.12 100 ASP A O 1
ATOM 752 N N . PRO A 1 101 ? -11.805 6.142 27.779 1.00 85.62 101 PRO A N 1
ATOM 753 C CA . PRO A 1 101 ? -10.860 5.665 28.787 1.00 85.62 101 PRO A CA 1
ATOM 754 C C . PRO A 1 101 ? -11.422 4.606 29.749 1.00 85.62 101 PRO A C 1
ATOM 756 O O . PRO A 1 101 ? -10.641 3.846 30.320 1.00 85.62 101 PRO A O 1
ATOM 759 N N . GLN A 1 102 ? -12.741 4.561 29.952 1.00 87.94 102 GLN A N 1
ATOM 760 C CA . GLN A 1 102 ? -13.413 3.599 30.830 1.00 87.94 102 GLN A CA 1
ATOM 761 C C . GLN A 1 102 ? -13.748 2.299 30.091 1.00 87.94 102 GLN A C 1
ATOM 763 O O . GLN A 1 102 ? -13.577 1.215 30.645 1.00 87.94 102 GLN A O 1
ATOM 768 N N . GLU A 1 103 ? -14.183 2.401 28.834 1.00 82.81 103 GLU A N 1
ATOM 769 C CA . GLU A 1 103 ? -14.629 1.253 28.027 1.00 82.81 103 GLU A CA 1
ATOM 770 C C . GLU A 1 103 ? -13.508 0.629 27.175 1.00 82.81 103 GLU A C 1
ATOM 772 O O . GLU A 1 103 ? -13.623 -0.503 26.704 1.00 82.81 103 GLU A O 1
ATOM 777 N N . GLY A 1 104 ? -12.410 1.356 26.961 1.00 81.56 104 GLY A N 1
ATOM 778 C CA . GLY A 1 104 ? -11.279 0.924 26.149 1.00 81.56 104 GLY A CA 1
ATOM 779 C C . GLY A 1 104 ? -11.512 1.029 24.636 1.00 81.56 104 GLY A C 1
ATOM 780 O O . GLY A 1 104 ? -12.341 1.792 24.138 1.00 81.56 104 GLY A O 1
ATOM 781 N N . LEU A 1 105 ? -10.704 0.289 23.869 1.00 80.06 105 LEU A N 1
ATOM 782 C CA . LEU A 1 105 ? -10.738 0.305 22.405 1.00 80.06 105 LEU A CA 1
ATOM 783 C C . LEU A 1 105 ? -11.899 -0.549 21.880 1.00 80.06 105 LEU A C 1
ATOM 785 O O . LEU A 1 105 ? -11.850 -1.776 21.944 1.00 80.06 105 LEU A O 1
ATOM 789 N N . ARG A 1 106 ? -12.903 0.086 21.275 1.00 81.69 106 ARG A N 1
ATOM 790 C CA . ARG A 1 106 ? -13.987 -0.616 20.575 1.00 81.69 106 ARG A CA 1
ATOM 791 C C . ARG A 1 106 ? -13.603 -0.854 19.113 1.00 81.69 106 ARG A C 1
ATOM 793 O O . ARG A 1 106 ? -13.985 -0.096 18.228 1.00 81.69 106 ARG A O 1
ATOM 800 N N . LEU A 1 107 ? -12.806 -1.893 18.871 1.00 86.44 107 LEU A N 1
ATOM 801 C CA . LEU A 1 107 ? -12.404 -2.337 17.533 1.00 86.44 107 LEU A CA 1
ATOM 802 C C . LEU A 1 107 ? -12.424 -3.865 17.461 1.00 86.44 107 LEU A C 1
ATOM 804 O O . LEU A 1 107 ? -11.752 -4.528 18.251 1.00 86.44 107 LEU A O 1
ATOM 808 N N . ASP A 1 108 ? -13.123 -4.422 16.473 1.00 90.62 108 ASP A N 1
ATOM 809 C CA . ASP A 1 108 ? -13.038 -5.852 16.179 1.00 90.62 108 ASP A CA 1
ATOM 810 C C . ASP A 1 108 ? -11.737 -6.169 15.423 1.00 90.62 108 ASP A C 1
ATOM 812 O O . ASP A 1 108 ? -11.627 -6.066 14.197 1.00 90.62 108 ASP A O 1
ATOM 816 N N . LEU A 1 109 ? -10.718 -6.555 16.190 1.00 93.19 109 LEU A N 1
ATOM 817 C CA . LEU A 1 109 ? -9.414 -6.947 15.665 1.00 93.19 109 LEU A CA 1
ATOM 818 C C . LEU A 1 109 ? -9.471 -8.217 14.812 1.00 93.19 109 LEU A C 1
ATOM 820 O O . LEU A 1 109 ? -8.648 -8.356 13.905 1.00 93.19 109 LEU A O 1
ATOM 824 N N . SER A 1 110 ? -10.404 -9.130 15.094 1.00 95.56 110 SER A N 1
ATOM 825 C CA . SER A 1 110 ? -10.541 -10.385 14.355 1.00 95.56 110 SER A CA 1
ATOM 826 C C . SER A 1 110 ? -11.146 -10.134 12.978 1.00 95.56 110 SER A C 1
ATOM 828 O O . SER A 1 110 ? -10.632 -10.657 11.988 1.00 95.56 110 SER A O 1
ATOM 830 N N . ALA A 1 111 ? -12.161 -9.270 12.898 1.00 96.38 111 ALA A N 1
ATOM 831 C CA . ALA A 1 111 ? -12.728 -8.829 11.629 1.00 96.38 111 ALA A CA 1
ATOM 832 C C . ALA A 1 111 ? -11.700 -8.058 10.784 1.00 96.38 111 ALA A C 1
ATOM 834 O O . ALA A 1 111 ? -11.578 -8.324 9.588 1.00 96.38 111 ALA A O 1
ATOM 835 N N . LEU A 1 112 ? -10.906 -7.165 11.393 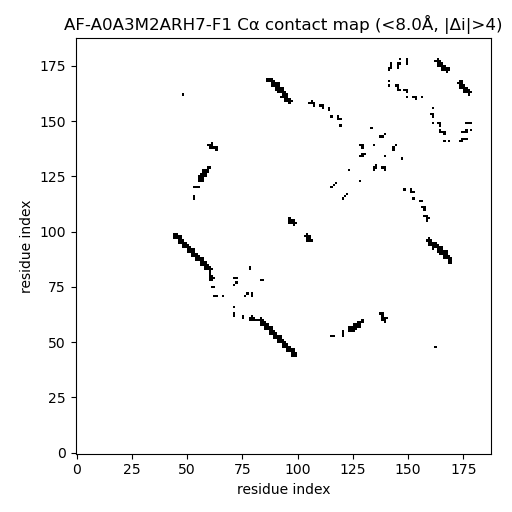1.00 97.12 112 LEU A N 1
ATOM 836 C CA . LEU A 1 112 ? -9.821 -6.468 10.688 1.00 97.12 112 LEU A CA 1
ATOM 837 C C . LEU A 1 112 ? -8.761 -7.448 10.156 1.00 97.12 112 LEU A C 1
ATOM 839 O O . LEU A 1 112 ? -8.329 -7.321 9.011 1.00 97.12 112 LEU A O 1
ATOM 843 N N . ASP A 1 113 ? -8.365 -8.439 10.960 1.00 98.19 113 ASP A N 1
ATOM 844 C CA . ASP A 1 113 ? -7.425 -9.482 10.537 1.00 98.19 113 ASP A CA 1
ATOM 845 C C . ASP A 1 113 ? -7.946 -10.283 9.350 1.00 98.19 113 ASP A C 1
ATOM 847 O O . ASP A 1 113 ? -7.208 -10.534 8.397 1.00 98.19 113 ASP A O 1
ATOM 851 N N . HIS A 1 114 ? -9.202 -10.722 9.432 1.00 98.44 114 HIS A N 1
ATOM 852 C CA . HIS A 1 114 ? -9.833 -11.504 8.381 1.00 98.44 114 HIS A CA 1
ATOM 853 C C . HIS A 1 114 ? -9.884 -10.707 7.078 1.00 98.44 114 HIS A C 1
ATOM 855 O O . HIS A 1 114 ? -9.394 -11.185 6.057 1.00 98.44 114 HIS A O 1
ATOM 861 N N . LEU A 1 115 ? -10.353 -9.459 7.151 1.00 98.38 115 LEU A N 1
ATOM 862 C CA . LEU A 1 115 ? -10.441 -8.546 6.018 1.00 98.38 115 LEU A CA 1
ATOM 863 C C . LEU A 1 115 ? -9.094 -8.363 5.308 1.00 98.38 115 LEU A C 1
ATOM 865 O O . LEU A 1 115 ? -9.003 -8.528 4.092 1.00 98.38 115 LEU A O 1
ATOM 869 N N . VAL A 1 116 ? -8.040 -8.008 6.052 1.00 98.62 116 VAL A N 1
ATOM 870 C CA . VAL A 1 116 ? -6.730 -7.719 5.448 1.00 98.62 116 VAL A CA 1
ATOM 871 C C . VAL A 1 116 ? -6.093 -8.995 4.901 1.00 98.62 116 VAL A C 1
ATOM 873 O O . VAL A 1 116 ? -5.498 -8.974 3.822 1.00 98.62 116 VAL A O 1
ATOM 876 N N . ARG A 1 117 ? -6.236 -10.127 5.600 1.00 98.69 117 ARG A N 1
ATOM 877 C CA . ARG A 1 117 ? -5.721 -11.408 5.100 1.00 98.69 117 ARG A CA 1
ATOM 878 C C . ARG A 1 117 ? -6.417 -11.845 3.820 1.00 98.69 117 ARG A C 1
ATOM 880 O O . ARG A 1 117 ? -5.734 -12.282 2.903 1.00 98.69 117 ARG A O 1
ATOM 887 N N . GLU A 1 118 ? -7.735 -11.718 3.752 1.00 98.50 118 GLU A N 1
ATOM 888 C CA . GLU A 1 118 ? -8.520 -12.103 2.581 1.00 98.50 118 GLU A CA 1
ATOM 889 C C . GLU A 1 118 ? -8.213 -11.205 1.377 1.00 98.50 118 GLU A C 1
ATOM 891 O O . GLU A 1 118 ? -7.900 -11.701 0.297 1.00 98.50 118 GLU A O 1
ATOM 896 N N . ARG A 1 119 ? -8.266 -9.881 1.557 1.00 98.50 119 ARG A N 1
ATOM 897 C CA . ARG A 1 119 ? -8.190 -8.936 0.432 1.00 98.50 119 ARG A CA 1
ATOM 898 C C . ARG A 1 119 ? -6.773 -8.624 -0.023 1.00 98.50 119 ARG A C 1
ATOM 900 O O . ARG A 1 119 ? -6.565 -8.335 -1.199 1.00 98.50 119 ARG A O 1
ATOM 907 N N . ILE A 1 120 ? -5.810 -8.655 0.898 1.00 98.69 120 ILE A N 1
ATOM 908 C CA . ILE A 1 120 ? -4.438 -8.207 0.637 1.00 98.69 120 ILE A CA 1
ATOM 909 C C . ILE A 1 120 ? -3.475 -9.389 0.654 1.00 98.69 120 ILE A C 1
ATOM 911 O O . ILE A 1 120 ? -2.840 -9.674 -0.359 1.00 98.69 120 ILE A O 1
ATOM 915 N N . VAL A 1 121 ? -3.373 -10.104 1.780 1.00 98.75 121 VAL A N 1
ATOM 916 C CA . VAL A 1 121 ? -2.358 -11.164 1.923 1.00 98.75 121 VAL A CA 1
ATOM 917 C C . VAL A 1 121 ? -2.623 -12.300 0.936 1.00 98.75 121 VAL A C 1
ATOM 919 O O . VAL A 1 121 ? -1.747 -12.626 0.148 1.00 98.75 121 VAL A O 1
ATOM 922 N N . ALA A 1 122 ? -3.835 -12.856 0.894 1.00 98.56 122 ALA A N 1
ATOM 923 C CA . ALA A 1 122 ? -4.167 -13.958 -0.012 1.00 98.56 122 ALA A CA 1
ATOM 924 C C . ALA A 1 122 ? -4.059 -13.576 -1.501 1.00 98.56 122 ALA A C 1
ATOM 926 O O . ALA A 1 122 ? -3.825 -14.443 -2.346 1.00 98.56 122 ALA A O 1
ATOM 927 N N . ARG A 1 123 ? -4.210 -12.285 -1.823 1.00 98.25 123 ARG A N 1
ATOM 928 C CA . ARG A 1 123 ? -4.084 -11.755 -3.184 1.00 98.25 123 ARG A CA 1
ATOM 929 C C . ARG A 1 123 ? -2.629 -11.669 -3.639 1.00 98.25 123 ARG A C 1
ATOM 931 O O . ARG A 1 123 ? -2.329 -12.074 -4.759 1.00 98.25 123 ARG A O 1
ATOM 938 N N . PHE A 1 124 ? -1.735 -11.159 -2.791 1.00 98.75 124 PHE A N 1
ATOM 939 C CA . PHE A 1 124 ? -0.363 -10.829 -3.194 1.00 98.75 124 PHE A CA 1
ATOM 940 C C . PHE A 1 124 ? 0.702 -11.823 -2.718 1.00 98.75 124 PHE A C 1
ATOM 942 O O . PHE A 1 124 ? 1.781 -11.874 -3.310 1.00 98.75 124 PHE A O 1
ATOM 949 N N . ASP A 1 125 ? 0.428 -12.622 -1.686 1.00 98.81 125 ASP A N 1
ATOM 950 C CA . ASP A 1 125 ? 1.417 -13.534 -1.116 1.00 98.81 125 ASP A CA 1
ATOM 951 C C . ASP A 1 125 ? 1.818 -14.652 -2.088 1.00 98.81 125 ASP A C 1
ATOM 953 O O . ASP A 1 125 ? 0.984 -15.312 -2.712 1.00 98.81 125 ASP A O 1
ATOM 957 N N . HIS A 1 126 ? 3.129 -14.845 -2.222 1.00 98.62 126 HIS A N 1
ATOM 958 C CA . HIS A 1 126 ? 3.784 -15.740 -3.171 1.00 98.62 126 HIS A CA 1
ATOM 959 C C . HIS A 1 126 ? 3.359 -15.518 -4.637 1.00 98.62 126 HIS A C 1
ATOM 961 O O . HIS A 1 126 ? 3.320 -16.458 -5.437 1.00 98.62 126 HIS A O 1
ATOM 967 N N . ARG A 1 127 ? 3.047 -14.269 -5.017 1.00 98.56 127 ARG A N 1
ATOM 968 C CA . ARG A 1 127 ? 2.678 -13.884 -6.391 1.00 98.56 127 ARG A CA 1
ATOM 969 C C . ARG A 1 127 ? 3.704 -12.965 -7.047 1.00 98.56 127 ARG A C 1
ATOM 971 O O . ARG A 1 127 ? 4.632 -12.464 -6.417 1.00 98.56 127 ARG A O 1
ATOM 978 N N . HIS A 1 128 ? 3.512 -12.743 -8.345 1.00 98.75 128 HIS A N 1
ATOM 979 C CA . HIS A 1 128 ? 4.227 -11.730 -9.109 1.00 98.75 128 HIS A CA 1
ATOM 980 C C . HIS A 1 128 ? 3.291 -10.541 -9.378 1.00 98.75 128 HIS A C 1
ATOM 982 O O . HIS A 1 128 ? 2.304 -10.697 -10.098 1.00 98.75 128 HIS A O 1
ATOM 988 N N . LEU A 1 129 ? 3.591 -9.362 -8.822 1.00 98.75 129 LEU A N 1
ATOM 989 C CA . LEU A 1 129 ? 2.691 -8.200 -8.814 1.00 98.75 129 LEU A CA 1
ATOM 990 C C . LEU A 1 129 ? 2.299 -7.746 -10.223 1.00 98.75 129 LEU A C 1
ATOM 992 O O . LEU A 1 129 ? 1.137 -7.452 -10.455 1.00 98.75 129 LEU A O 1
ATOM 996 N N . ASN A 1 130 ? 3.217 -7.777 -11.197 1.00 98.31 130 ASN A N 1
ATOM 997 C CA . ASN A 1 130 ? 2.909 -7.385 -12.583 1.00 98.31 130 ASN A CA 1
ATOM 998 C C . ASN A 1 130 ? 1.809 -8.228 -13.265 1.00 98.31 130 ASN A C 1
ATOM 1000 O O . ASN A 1 130 ? 1.399 -7.885 -14.368 1.00 98.31 130 ASN A O 1
ATOM 1004 N N . HIS A 1 131 ? 1.385 -9.352 -12.677 1.00 98.12 131 HIS A N 1
ATOM 1005 C CA . HIS A 1 131 ? 0.299 -10.185 -13.206 1.00 98.12 131 HIS A CA 1
ATOM 1006 C C . HIS A 1 131 ? -1.034 -9.973 -12.485 1.00 98.12 131 HIS A C 1
ATOM 1008 O O . HIS A 1 131 ? -2.044 -10.535 -12.904 1.00 98.12 131 HIS A O 1
ATOM 1014 N N . ASP A 1 132 ? -1.053 -9.188 -11.410 1.00 98.31 132 ASP A N 1
ATOM 1015 C CA . ASP A 1 132 ? -2.304 -8.795 -10.782 1.00 98.31 132 ASP A CA 1
ATOM 1016 C C . ASP A 1 132 ? -3.016 -7.748 -11.662 1.00 98.31 132 ASP A C 1
ATOM 1018 O O . ASP A 1 132 ? -2.362 -6.814 -12.141 1.00 98.31 132 ASP A O 1
ATOM 1022 N N . PRO A 1 133 ? -4.344 -7.857 -11.869 1.00 97.81 133 PRO A N 1
ATOM 1023 C CA . PRO A 1 133 ? -5.092 -6.927 -12.713 1.00 97.81 133 PRO A CA 1
ATOM 1024 C C . PRO A 1 133 ? -4.896 -5.446 -12.365 1.00 97.81 133 PRO A C 1
ATOM 1026 O O . PRO A 1 133 ? -4.919 -4.609 -13.270 1.00 97.81 133 PRO A O 1
ATOM 1029 N N . ALA A 1 134 ? -4.656 -5.109 -11.091 1.00 97.31 134 ALA A N 1
ATOM 1030 C CA . ALA A 1 134 ? -4.427 -3.730 -10.658 1.00 97.31 134 ALA A CA 1
ATOM 1031 C C . ALA A 1 134 ? -3.147 -3.109 -11.246 1.00 97.31 134 ALA A C 1
ATOM 1033 O O . ALA A 1 134 ? -3.047 -1.887 -11.320 1.00 97.31 134 ALA A O 1
ATOM 1034 N N . PHE A 1 135 ? -2.194 -3.924 -11.707 1.00 97.69 135 PHE A N 1
ATOM 1035 C CA . PHE A 1 135 ? -0.941 -3.476 -12.323 1.00 97.69 135 PHE A CA 1
ATOM 1036 C C . PHE A 1 135 ? -0.922 -3.619 -13.849 1.00 97.69 135 PHE A C 1
ATOM 1038 O O . PHE A 1 135 ? 0.140 -3.540 -14.459 1.00 97.69 135 PHE A O 1
ATOM 1045 N N . THR A 1 136 ? -2.085 -3.785 -14.487 1.00 94.19 136 THR A N 1
ATOM 1046 C CA . THR A 1 136 ? -2.167 -3.856 -15.958 1.00 94.19 136 THR A CA 1
ATOM 1047 C C . THR A 1 136 ? -1.652 -2.568 -16.610 1.00 94.19 136 THR A C 1
ATOM 1049 O O . THR A 1 136 ? -0.846 -2.620 -17.531 1.00 94.19 136 THR A O 1
ATOM 1052 N N . GLU A 1 137 ? -2.056 -1.412 -16.075 1.00 93.56 137 GLU A N 1
ATOM 1053 C CA . GLU A 1 137 ? -1.677 -0.077 -16.577 1.00 93.56 137 GLU A CA 1
ATOM 1054 C C . GLU A 1 137 ? -0.788 0.697 -1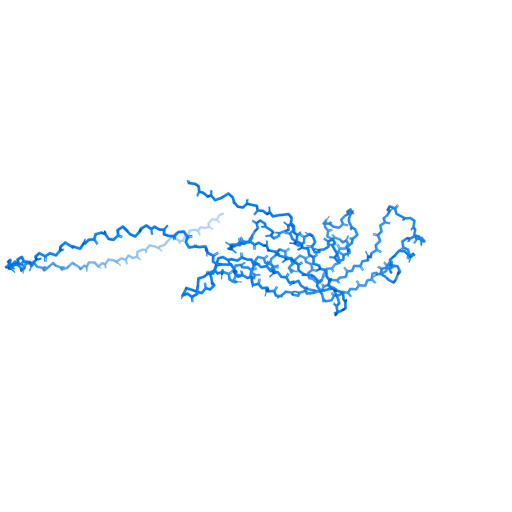5.586 1.00 93.56 137 GLU A C 1
ATOM 1056 O O . GLU A 1 137 ? -0.522 1.887 -15.755 1.00 93.56 137 GLU A O 1
ATOM 1061 N N . LEU A 1 138 ? -0.343 0.039 -14.511 1.00 97.38 138 LEU A N 1
ATOM 1062 C CA . LEU A 1 138 ? 0.441 0.654 -13.445 1.00 97.38 138 LEU A CA 1
ATOM 1063 C C . LEU A 1 138 ? 1.738 -0.110 -13.225 1.00 97.38 138 LEU A C 1
ATOM 1065 O O . LEU A 1 138 ? 1.758 -1.331 -13.105 1.00 97.38 138 LEU A O 1
ATOM 1069 N N . VAL A 1 139 ? 2.828 0.633 -13.072 1.00 98.31 139 VAL A N 1
ATOM 1070 C CA . VAL A 1 139 ? 4.101 0.059 -12.633 1.00 98.31 139 VAL A CA 1
ATOM 1071 C C . VAL A 1 139 ? 3.972 -0.319 -11.150 1.00 98.31 139 VAL A C 1
ATOM 1073 O O . VAL A 1 139 ? 3.505 0.526 -10.378 1.00 98.31 139 VAL A O 1
ATOM 1076 N N . PRO A 1 140 ? 4.384 -1.526 -10.714 1.00 98.44 140 PRO A N 1
ATOM 1077 C CA . PRO A 1 140 ? 4.233 -1.982 -9.330 1.00 98.44 140 PRO A CA 1
ATOM 1078 C C . PRO A 1 140 ? 5.256 -1.346 -8.383 1.00 98.44 140 PRO A C 1
ATOM 1080 O O . PRO A 1 140 ? 6.015 -2.021 -7.705 1.00 98.44 140 PRO A O 1
ATOM 1083 N N . THR A 1 141 ? 5.307 -0.018 -8.344 1.00 98.69 141 THR A N 1
ATOM 1084 C CA . THR A 1 141 ? 6.106 0.704 -7.355 1.00 98.69 141 THR A CA 1
ATOM 1085 C C . THR A 1 141 ? 5.466 0.590 -5.969 1.00 98.69 141 THR A C 1
ATOM 1087 O O . THR A 1 141 ? 4.266 0.311 -5.844 1.00 98.69 141 THR A O 1
ATOM 1090 N N . GLY A 1 142 ? 6.246 0.843 -4.915 1.00 98.50 142 GLY A N 1
ATOM 1091 C CA . GLY A 1 142 ? 5.734 0.831 -3.544 1.00 98.50 142 GLY A CA 1
ATOM 1092 C C . GLY A 1 142 ? 4.603 1.840 -3.315 1.00 98.50 142 GLY A C 1
ATOM 1093 O O . GLY A 1 142 ? 3.637 1.534 -2.619 1.00 98.50 142 GLY A O 1
ATOM 1094 N N . GLU A 1 143 ? 4.654 3.004 -3.968 1.00 98.56 143 GLU A N 1
ATOM 1095 C CA . GLU A 1 143 ? 3.598 4.021 -3.920 1.00 98.56 143 GLU A CA 1
ATOM 1096 C C . GLU A 1 143 ? 2.281 3.508 -4.517 1.00 98.56 143 GLU A C 1
ATOM 1098 O O . GLU A 1 143 ? 1.222 3.647 -3.901 1.00 98.56 143 GLU A O 1
ATOM 1103 N N . ASN A 1 144 ? 2.338 2.890 -5.703 1.00 98.69 144 ASN A N 1
ATOM 1104 C CA . ASN A 1 144 ? 1.146 2.356 -6.363 1.00 98.69 144 ASN A CA 1
ATOM 1105 C C . ASN A 1 144 ? 0.543 1.196 -5.571 1.00 98.69 144 ASN A C 1
ATOM 1107 O O . ASN A 1 144 ? -0.675 1.143 -5.408 1.00 98.69 144 ASN A O 1
ATOM 1111 N N . LEU A 1 145 ? 1.378 0.306 -5.030 1.00 98.81 145 LEU A N 1
ATOM 1112 C CA . LEU A 1 145 ? 0.915 -0.787 -4.180 1.00 98.81 145 LEU A CA 1
ATOM 1113 C C . LEU A 1 145 ? 0.258 -0.267 -2.889 1.00 98.81 145 LEU A C 1
ATOM 1115 O O . LEU A 1 145 ? -0.825 -0.730 -2.537 1.00 98.81 145 LEU A O 1
ATOM 1119 N N . ALA A 1 146 ? 0.843 0.731 -2.216 1.00 98.75 146 ALA A N 1
ATOM 1120 C CA . ALA A 1 146 ? 0.241 1.342 -1.026 1.00 98.75 146 ALA A CA 1
ATOM 1121 C C . ALA A 1 146 ? -1.128 1.982 -1.327 1.00 98.75 146 ALA A C 1
ATOM 1123 O O . ALA A 1 146 ? -2.068 1.820 -0.544 1.00 98.75 146 ALA A O 1
ATOM 1124 N N . ARG A 1 147 ? -1.265 2.654 -2.479 1.00 98.38 147 ARG A N 1
ATOM 1125 C CA . ARG A 1 147 ? -2.543 3.214 -2.945 1.00 98.38 147 ARG A CA 1
ATOM 1126 C C . ARG A 1 147 ? -3.585 2.131 -3.235 1.00 98.38 147 ARG A C 1
ATOM 1128 O O . ARG A 1 147 ? -4.715 2.259 -2.780 1.00 98.38 147 ARG A O 1
ATOM 1135 N N . ILE A 1 148 ? -3.217 1.061 -3.940 1.00 98.44 148 ILE A N 1
ATOM 1136 C CA . ILE A 1 148 ? -4.131 -0.056 -4.237 1.00 98.44 148 ILE A CA 1
ATOM 1137 C C . ILE A 1 148 ? -4.633 -0.695 -2.937 1.00 98.44 148 ILE A C 1
ATOM 1139 O O . ILE A 1 148 ? -5.830 -0.898 -2.768 1.00 98.44 148 ILE A O 1
ATOM 1143 N N . ILE A 1 149 ? -3.737 -0.950 -1.977 1.00 98.62 149 ILE A N 1
ATOM 1144 C CA . ILE A 1 149 ? -4.117 -1.497 -0.665 1.00 98.62 149 ILE A CA 1
ATOM 1145 C C . ILE A 1 149 ? -5.091 -0.559 0.060 1.00 98.62 149 ILE A C 1
ATOM 1147 O O . ILE A 1 149 ? -6.042 -1.025 0.684 1.00 98.62 149 ILE A O 1
ATOM 1151 N N . TRP A 1 150 ? -4.877 0.757 -0.014 1.00 98.44 150 TRP A N 1
ATOM 1152 C CA . TRP A 1 150 ? -5.819 1.726 0.542 1.00 98.44 150 TRP A CA 1
ATOM 1153 C C . TRP A 1 150 ? -7.199 1.614 -0.110 1.00 98.44 150 TRP A C 1
ATOM 1155 O O . TRP A 1 150 ? -8.197 1.513 0.602 1.00 98.44 150 TRP A O 1
ATOM 1165 N N . GLU A 1 151 ? -7.259 1.623 -1.442 1.00 97.25 151 GLU A N 1
ATOM 1166 C CA . GLU A 1 151 ? -8.508 1.558 -2.213 1.00 97.25 151 GLU A CA 1
ATOM 1167 C C . GLU A 1 151 ? -9.310 0.285 -1.892 1.00 97.25 151 GLU A C 1
ATOM 1169 O O . GLU A 1 151 ? -10.529 0.350 -1.737 1.00 97.25 151 GLU A O 1
ATOM 1174 N N . GLU A 1 152 ? -8.631 -0.845 -1.681 1.00 97.62 152 GLU A N 1
ATOM 1175 C CA . GLU A 1 152 ? -9.252 -2.119 -1.290 1.00 97.62 152 GLU A CA 1
ATOM 1176 C C . GLU A 1 152 ? -9.845 -2.121 0.131 1.00 97.62 152 GLU A C 1
ATOM 1178 O O . GLU A 1 152 ? -10.784 -2.872 0.415 1.00 97.62 152 GLU A O 1
ATOM 1183 N N . LEU A 1 153 ? -9.294 -1.310 1.042 1.00 97.75 153 LEU A N 1
ATOM 1184 C CA . LEU A 1 153 ? -9.620 -1.361 2.472 1.00 97.75 153 LEU A CA 1
ATOM 1185 C C . LEU A 1 153 ? -10.486 -0.196 2.960 1.00 97.75 153 LEU A C 1
ATOM 1187 O O . LEU A 1 153 ? -11.255 -0.382 3.901 1.00 97.75 153 LEU A O 1
ATOM 1191 N N . VAL A 1 154 ? -10.386 0.993 2.357 1.00 96.38 154 VAL A N 1
ATOM 1192 C CA . VAL A 1 154 ? -10.944 2.247 2.906 1.00 96.38 154 VAL A CA 1
ATOM 1193 C C . VAL A 1 154 ? -12.451 2.189 3.184 1.00 96.38 154 VAL A C 1
ATOM 1195 O O . VAL A 1 154 ? -12.912 2.768 4.166 1.00 96.38 154 VAL A O 1
ATOM 1198 N N . HIS A 1 155 ? -13.210 1.440 2.381 1.00 94.94 155 HIS A N 1
ATOM 1199 C CA . HIS A 1 155 ? -14.662 1.274 2.535 1.00 94.94 155 HIS A CA 1
ATOM 1200 C C . HIS A 1 155 ? -15.077 -0.050 3.190 1.00 94.94 155 HIS A C 1
ATOM 1202 O O . HIS A 1 155 ? -16.268 -0.307 3.339 1.00 94.94 155 HIS A O 1
ATOM 1208 N N . ALA A 1 156 ? -14.116 -0.895 3.567 1.00 95.56 156 ALA A N 1
ATOM 1209 C CA . ALA A 1 156 ? -14.372 -2.228 4.106 1.00 95.56 156 ALA A CA 1
ATOM 1210 C C . ALA A 1 156 ? -13.991 -2.372 5.589 1.00 95.56 156 ALA A C 1
ATOM 1212 O O . ALA A 1 156 ? -14.203 -3.437 6.166 1.00 95.56 156 ALA A O 1
ATOM 1213 N N . ILE A 1 157 ? -13.434 -1.326 6.215 1.00 94.56 157 ILE A N 1
ATOM 1214 C CA . ILE A 1 157 ? -13.083 -1.349 7.639 1.00 94.56 157 ILE A CA 1
ATOM 1215 C C . ILE A 1 157 ? -14.349 -1.582 8.487 1.00 94.56 157 ILE A C 1
ATOM 1217 O O . ILE A 1 157 ? -15.289 -0.795 8.395 1.00 94.56 15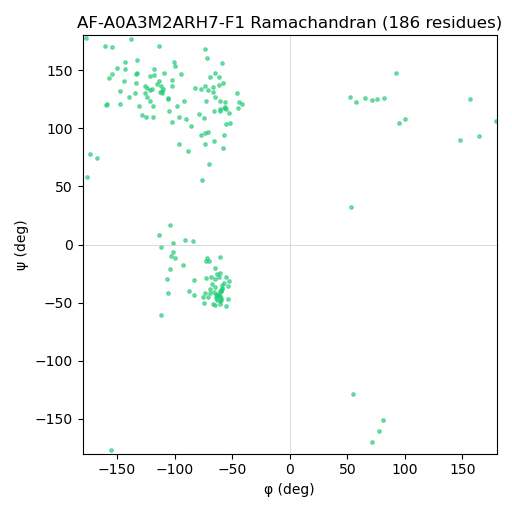7 ILE A O 1
ATOM 1221 N N . PRO A 1 158 ? -14.380 -2.624 9.341 1.00 89.38 158 PRO A N 1
ATOM 1222 C CA . PRO A 1 158 ? -15.587 -3.017 10.072 1.00 89.38 158 PRO A CA 1
ATOM 1223 C C . PRO A 1 158 ? -15.962 -2.047 11.201 1.00 89.38 158 PRO A C 1
ATOM 1225 O O . PRO A 1 158 ? -17.127 -1.939 11.575 1.00 89.38 158 PRO A O 1
ATOM 1228 N N . THR A 1 159 ? -14.982 -1.358 11.790 1.00 90.50 159 THR A N 1
ATOM 1229 C CA . THR A 1 159 ? -15.203 -0.391 12.873 1.00 90.50 159 THR A CA 1
ATOM 1230 C C . THR A 1 159 ? -14.177 0.732 12.788 1.00 90.50 159 THR A C 1
ATOM 1232 O O . THR A 1 159 ? -12.979 0.476 12.665 1.00 90.50 159 THR A O 1
ATOM 1235 N N . GLY A 1 160 ? -14.642 1.979 12.875 1.00 91.50 160 GLY A N 1
ATOM 1236 C CA . GLY A 1 160 ? -13.809 3.168 12.700 1.00 91.50 160 GLY A CA 1
ATOM 1237 C C . GLY A 1 160 ? -13.575 3.518 11.236 1.00 91.50 160 GLY A C 1
ATOM 1238 O O . GLY A 1 160 ? -14.405 3.244 10.373 1.00 91.50 160 GLY A O 1
ATOM 1239 N N . ARG A 1 161 ? -12.433 4.149 10.962 1.00 93.19 161 ARG A N 1
ATOM 1240 C CA . ARG A 1 161 ? -12.025 4.535 9.607 1.00 93.19 161 ARG A CA 1
ATOM 1241 C C . ARG A 1 161 ? -10.581 4.155 9.330 1.00 93.19 161 ARG A C 1
ATOM 1243 O O . ARG A 1 161 ? -9.732 4.221 10.221 1.00 93.19 161 ARG A O 1
ATOM 1250 N N . LEU A 1 162 ? -10.288 3.814 8.078 1.00 96.88 162 LEU A N 1
ATOM 1251 C CA . LEU A 1 162 ? -8.906 3.702 7.627 1.00 96.88 162 LEU A CA 1
ATOM 1252 C C . LEU A 1 162 ? -8.253 5.088 7.698 1.00 96.88 162 LEU A C 1
ATOM 1254 O O . LEU A 1 162 ? -8.789 6.063 7.175 1.00 96.88 162 LEU A O 1
ATOM 1258 N N . LYS A 1 163 ? -7.106 5.178 8.371 1.00 96.88 163 LYS A N 1
ATOM 1259 C CA . LYS A 1 163 ? -6.364 6.430 8.552 1.00 96.88 163 LYS A CA 1
ATOM 1260 C C . LYS A 1 163 ? -5.121 6.496 7.682 1.00 96.88 163 LYS A C 1
ATOM 1262 O O . LYS A 1 163 ? -4.815 7.556 7.150 1.00 96.88 163 LYS A O 1
ATOM 1267 N N . LYS A 1 164 ? -4.381 5.391 7.578 1.00 98.12 164 LYS A N 1
ATOM 1268 C CA . LYS A 1 164 ? -3.113 5.331 6.843 1.00 98.12 164 LYS A CA 1
ATOM 1269 C C . LYS A 1 164 ? -2.800 3.899 6.429 1.00 98.12 164 LYS A C 1
ATOM 1271 O O . LYS A 1 164 ? -3.026 2.974 7.208 1.00 98.12 164 LYS A O 1
ATOM 1276 N N . ILE A 1 165 ? -2.228 3.744 5.240 1.00 98.75 165 ILE A N 1
ATOM 1277 C CA . ILE A 1 165 ? -1.484 2.547 4.851 1.00 98.75 165 ILE A CA 1
ATOM 1278 C C . ILE A 1 165 ? -0.001 2.893 4.858 1.00 98.75 165 ILE A C 1
ATOM 1280 O O . ILE A 1 165 ? 0.414 3.846 4.208 1.00 98.75 165 ILE A O 1
ATOM 1284 N N . GLY A 1 166 ? 0.789 2.127 5.601 1.00 98.75 166 GLY A N 1
ATOM 1285 C CA . GLY A 1 166 ? 2.234 2.057 5.430 1.00 98.75 166 GLY A CA 1
ATOM 1286 C C . GLY A 1 166 ? 2.600 0.783 4.675 1.00 98.75 166 GLY A C 1
ATOM 1287 O O . GLY A 1 166 ? 2.011 -0.268 4.914 1.00 98.75 166 GLY A O 1
ATOM 1288 N N . LEU A 1 167 ? 3.575 0.855 3.782 1.00 98.88 167 LEU A N 1
ATOM 1289 C CA . LEU A 1 167 ? 4.128 -0.290 3.075 1.00 98.88 167 LEU A CA 1
ATOM 1290 C C . LEU A 1 167 ? 5.645 -0.263 3.223 1.00 98.88 167 LEU A C 1
ATOM 1292 O O . LEU A 1 167 ? 6.321 0.601 2.672 1.00 98.88 167 LEU A O 1
ATOM 1296 N N . VAL A 1 168 ? 6.172 -1.223 3.968 1.00 98.88 168 VAL A N 1
ATOM 1297 C CA . VAL A 1 168 ? 7.607 -1.462 4.096 1.00 98.88 168 VAL A CA 1
ATOM 1298 C C . VAL A 1 168 ? 7.995 -2.443 2.995 1.00 98.88 168 VAL A C 1
ATOM 1300 O O . VAL A 1 168 ? 7.622 -3.613 3.060 1.00 98.88 168 VAL A O 1
ATOM 1303 N N . GLU A 1 169 ? 8.696 -1.966 1.969 1.00 98.69 169 GLU A N 1
ATOM 1304 C CA . GLU A 1 169 ? 9.227 -2.817 0.892 1.00 98.69 169 GLU A CA 1
ATOM 1305 C C . GLU A 1 169 ? 10.558 -3.446 1.317 1.00 98.69 169 GLU A C 1
ATOM 1307 O O . GLU A 1 169 ? 10.784 -4.641 1.157 1.00 98.69 169 GLU A O 1
ATOM 1312 N N . THR A 1 170 ? 11.422 -2.639 1.930 1.00 98.19 170 THR A N 1
ATOM 1313 C CA . THR A 1 170 ? 12.666 -3.083 2.562 1.00 98.19 170 THR A CA 1
ATOM 1314 C C . THR A 1 170 ? 12.835 -2.358 3.893 1.00 98.19 170 THR A C 1
ATOM 1316 O O . THR A 1 170 ? 12.052 -1.473 4.224 1.00 98.19 170 THR A O 1
ATOM 1319 N N . ARG A 1 171 ? 13.890 -2.673 4.652 1.00 96.25 171 ARG A N 1
ATOM 1320 C CA . ARG A 1 171 ? 14.220 -1.944 5.889 1.00 96.25 171 ARG A CA 1
ATOM 1321 C C . ARG A 1 171 ? 14.328 -0.426 5.674 1.00 96.25 171 ARG A C 1
ATOM 1323 O O . ARG A 1 171 ? 13.961 0.331 6.565 1.00 96.25 171 ARG A O 1
ATOM 1330 N N . ASP A 1 172 ? 14.835 -0.012 4.514 1.00 97.19 172 ASP A N 1
ATOM 1331 C CA . ASP A 1 172 ? 15.200 1.381 4.243 1.00 97.19 172 ASP A CA 1
ATOM 1332 C C . ASP A 1 172 ? 14.163 2.104 3.362 1.00 97.19 172 ASP A C 1
ATOM 1334 O O . ASP A 1 172 ? 14.210 3.326 3.242 1.00 97.19 172 ASP A O 1
ATOM 1338 N N . ASN A 1 173 ? 13.196 1.370 2.793 1.00 98.00 173 ASN A N 1
ATOM 1339 C CA . ASN A 1 173 ? 12.157 1.915 1.919 1.00 98.00 173 ASN A CA 1
ATOM 1340 C C . ASN A 1 173 ? 10.771 1.676 2.521 1.00 98.00 173 ASN A C 1
ATOM 1342 O O . ASN A 1 173 ? 10.271 0.546 2.539 1.00 98.00 173 ASN A O 1
ATOM 1346 N N . VAL A 1 174 ? 10.146 2.763 2.972 1.00 98.56 174 VAL A N 1
ATOM 1347 C CA . VAL A 1 174 ? 8.786 2.773 3.513 1.00 98.56 174 VAL A CA 1
ATOM 1348 C C . VAL A 1 174 ? 7.961 3.807 2.763 1.00 98.56 174 VAL A C 1
ATOM 1350 O O . VAL A 1 174 ? 8.367 4.959 2.631 1.00 98.56 174 VAL A O 1
ATOM 1353 N N . PHE A 1 175 ? 6.789 3.393 2.303 1.00 98.62 175 PHE A N 1
ATOM 1354 C CA . PHE A 1 175 ? 5.833 4.235 1.601 1.00 98.62 175 PHE A CA 1
ATOM 1355 C C . PHE A 1 175 ? 4.605 4.427 2.478 1.00 98.62 175 PHE A C 1
ATOM 1357 O O . PHE A 1 175 ? 4.114 3.470 3.072 1.00 98.62 175 PHE A O 1
ATOM 1364 N N . GLU A 1 176 ? 4.091 5.648 2.558 1.00 98.25 176 GLU A N 1
ATOM 1365 C CA . GLU A 1 176 ? 2.865 5.940 3.295 1.00 98.25 176 GLU A CA 1
ATOM 1366 C C . GLU A 1 176 ? 1.827 6.544 2.357 1.00 98.25 176 GLU A C 1
ATOM 1368 O O . GLU A 1 176 ? 2.123 7.458 1.588 1.00 98.25 176 GLU A O 1
ATOM 1373 N N . TYR A 1 177 ? 0.600 6.038 2.435 1.00 98.44 177 TYR A N 1
ATOM 1374 C CA . TYR A 1 177 ? -0.536 6.558 1.695 1.00 98.44 177 TYR A CA 1
ATOM 1375 C C . TYR A 1 177 ? -1.670 6.916 2.657 1.00 98.44 177 TYR A C 1
ATOM 1377 O O . TYR A 1 177 ? -2.105 6.105 3.483 1.00 98.44 177 TYR A O 1
ATOM 1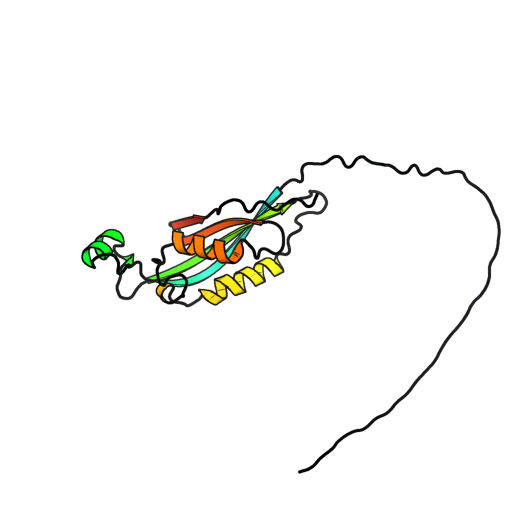385 N N . VAL A 1 178 ? -2.145 8.152 2.528 1.00 96.81 178 VAL A N 1
ATOM 1386 C CA . VAL A 1 178 ? -3.321 8.687 3.215 1.00 96.81 178 VAL A CA 1
ATOM 1387 C C . VAL A 1 178 ? -4.243 9.221 2.127 1.00 96.81 178 VAL A C 1
ATOM 1389 O O . VAL A 1 178 ? -3.912 10.199 1.458 1.00 96.81 178 VAL A O 1
ATOM 1392 N N . GLY A 1 179 ? -5.370 8.547 1.909 1.00 89.56 179 GLY A N 1
ATOM 1393 C CA . GLY A 1 179 ? -6.366 8.990 0.937 1.00 89.56 179 GLY A CA 1
ATOM 1394 C C . GLY A 1 179 ? -7.149 10.211 1.424 1.00 89.56 179 GLY A C 1
ATOM 1395 O O . GLY A 1 179 ? -7.094 10.587 2.596 1.00 89.56 179 GLY A O 1
ATOM 1396 N N . ALA A 1 180 ? -7.905 10.830 0.515 1.00 79.62 180 ALA A N 1
ATOM 1397 C CA . ALA A 1 180 ? -8.802 11.929 0.866 1.00 79.62 180 ALA A CA 1
ATOM 1398 C C . ALA A 1 180 ? -9.813 11.481 1.938 1.00 79.62 180 ALA A C 1
ATOM 1400 O O . ALA A 1 180 ? -10.332 10.364 1.881 1.00 79.62 180 ALA A O 1
ATOM 1401 N N . GLU A 1 181 ? -10.084 12.347 2.921 1.00 60.94 181 GLU A N 1
ATOM 1402 C CA . GLU A 1 181 ? -10.949 12.009 4.052 1.00 60.94 181 GLU A CA 1
ATOM 1403 C C . GLU A 1 181 ? -12.323 11.527 3.579 1.00 60.94 181 GLU A C 1
ATOM 1405 O O . GLU A 1 181 ? -13.110 12.286 3.008 1.00 60.94 181 GLU A O 1
ATOM 1410 N N . THR A 1 182 ? -12.653 10.272 3.879 1.00 54.72 182 THR A N 1
ATOM 1411 C CA . THR A 1 182 ? -14.035 9.804 3.801 1.00 54.72 182 THR A CA 1
ATOM 1412 C C . THR A 1 182 ? -14.796 10.469 4.947 1.00 54.72 182 THR A C 1
ATOM 1414 O O . THR A 1 182 ? -14.700 10.046 6.100 1.00 54.72 182 THR A O 1
ATOM 1417 N N . ARG A 1 183 ? -15.494 11.576 4.664 1.00 50.03 183 ARG A N 1
ATOM 1418 C CA . ARG A 1 183 ? -16.429 12.169 5.627 1.00 50.03 183 ARG A CA 1
ATOM 1419 C C . ARG A 1 183 ? -17.578 11.186 5.821 1.00 50.03 183 ARG A C 1
ATOM 1421 O O . ARG A 1 183 ? -18.329 10.931 4.886 1.00 50.03 183 ARG A O 1
ATOM 1428 N N . ILE A 1 184 ? -17.702 10.645 7.026 1.00 52.31 184 ILE A N 1
ATOM 1429 C CA . ILE A 1 184 ? -18.898 9.911 7.437 1.00 52.31 184 ILE A CA 1
ATOM 1430 C C . ILE A 1 184 ? -19.995 10.964 7.642 1.00 52.31 184 ILE A C 1
ATOM 1432 O O . ILE A 1 184 ? -19.762 11.906 8.407 1.00 52.31 184 ILE A O 1
ATOM 1436 N N . PRO A 1 185 ? -21.156 10.875 6.970 1.00 40.75 185 PRO A N 1
ATOM 1437 C CA . PRO A 1 185 ? -22.306 11.681 7.345 1.00 40.75 185 PRO A CA 1
ATOM 1438 C C . PRO A 1 185 ? -22.677 11.303 8.780 1.00 40.75 185 PRO A C 1
ATOM 1440 O O . PRO A 1 185 ? -23.033 10.159 9.046 1.00 40.75 185 PRO A O 1
ATOM 1443 N N . THR A 1 186 ? -22.541 12.232 9.720 1.00 41.78 186 THR A N 1
ATOM 1444 C CA . THR A 1 186 ? -23.183 12.096 11.030 1.00 41.78 186 THR A CA 1
ATOM 1445 C C . THR A 1 186 ? -24.684 12.016 10.792 1.00 41.78 186 THR A C 1
ATOM 1447 O O . THR A 1 186 ? -25.250 12.966 10.250 1.00 41.78 186 THR A O 1
ATOM 1450 N N . GLU A 1 187 ? -25.306 10.888 11.141 1.00 46.72 187 GLU A N 1
ATOM 1451 C CA . GLU A 1 187 ? -26.765 10.793 11.180 1.00 46.72 187 GLU A CA 1
ATOM 1452 C C . GLU A 1 187 ? -27.299 11.887 12.115 1.00 46.72 187 GLU A C 1
ATOM 1454 O O . GLU A 1 187 ? -26.845 12.024 13.254 1.00 46.72 187 GLU A O 1
ATOM 1459 N N . SER A 1 188 ? -28.166 12.728 11.553 1.00 46.38 188 SER A N 1
ATOM 1460 C CA . SER A 1 188 ? -28.816 13.885 12.175 1.00 46.38 188 SER A CA 1
ATOM 1461 C C . SER A 1 188 ? -30.076 13.502 12.932 1.00 46.38 188 SER A C 1
ATOM 1463 O O . SER A 1 188 ? -30.856 12.723 12.336 1.00 46.38 188 SER A O 1
#